Protein AF-A0A944YVW5-F1 (afdb_monomer)

Sequence (191 aa):
MTSNLPLQPSRGIALMIGAMMIVPFMDALAKLLSSRYPVLQLVWARFFFHFLLVLPIALWRHGGGVLLAPRPVLQIGRGLCLMGATLCFFAAIRTIPLADAIALIFFDAVIIVMLSGLFLRERVPLGRWIACALGLGGVVLIVQPGFGEFQWSSLLALAAAFFFALYFLSTRLLSGNTPPLVMLAWQGVGG

Nearest PDB structures (foldseek):
  6oh4-assembly2_B  TM=7.985E-01  e=1.015E-02  Mus musculus
  6oh3-assembly1_A  TM=8.027E-01  e=4.825E-02  Mus musculus
  5i20-assembly5_E  TM=6.579E-01  e=1.348E-02  Ancylobacter novellus DSM 506
  5oge-assembly2_B  TM=6.664E-01  e=2.319E+00  Saccharomyces cerevisiae S288C
  5oge-assembly3_H-2  TM=5.075E-01  e=1.919E+00  Saccharomyces cerevisiae S288C

pLDDT: mean 83.18, std 10.06, range [39.22, 94.94]

Foldseek 3Di:
DPPPDPPPVVVVVVVVVVVVVVVVVVLVVLLVVLQPDPLVVVLCVVLVVLLVVLVVVCCVVPNCVLVVQPPLVLLLLLLVLQSLLSSLLSQLSNPDPNLLLVLLLLCLLVLLLVVCCVPVVDDRDVVSVVVSVVSNVVSCVVSVDDPPPDDPSSVSSNSSSNSVSSSVNSVVVSPPRDDPSSSSNSSSVND

Radius of gyration: 18.11 Å; Cα contacts (8 Å, |Δi|>4): 173; chains: 1; bounding box: 47×35×50 Å

Mean predicted aligned error: 7.48 Å

Solvent-accessible surface area (backbone atoms only — not comparable to full-atom values): 10163 Å² total; per-residue (Å²): 138,83,81,83,66,79,84,54,64,67,60,56,50,51,52,49,53,56,54,59,59,49,51,61,56,51,51,51,50,48,48,61,44,40,77,80,41,60,54,67,59,54,52,48,49,53,30,50,53,48,27,67,58,38,39,60,55,31,40,74,75,51,40,76,59,48,82,64,50,86,59,55,68,59,42,30,52,30,10,38,24,45,41,51,15,50,53,26,34,50,56,12,37,59,77,45,58,64,56,59,35,52,49,41,28,56,51,15,57,51,52,33,53,55,49,43,31,68,73,68,71,45,86,73,56,68,69,59,57,51,50,38,52,54,52,50,50,54,39,50,65,73,53,54,78,68,94,63,82,89,52,77,44,56,56,29,13,42,50,13,10,52,24,43,18,52,23,52,50,44,48,58,77,44,62,87,83,57,60,68,58,43,57,54,30,38,32,30,71,31,64

Secondary structure (DSSP, 8-state):
--------HHHHHHHHHHHHHHHHHHHHHHHHHHTTS-HHHHHHHHHHHHHHHHHHHHHHHHGGGGGG-S-HHHHHHHHHHHHHHHHHHHHHHHHS-HHHHHHHHTTHHHHHHHHHHHHH-PPPPHHHHHHHHHHHHHHHHHH--------THHHHHHHHHHHHHHHHHHHHHHTTTS-HHHHHHHHHHH-

Structure (mmCIF, N/CA/C/O backbone):
data_AF-A0A944YVW5-F1
#
_entry.id   AF-A0A944YVW5-F1
#
loop_
_atom_site.group_PDB
_atom_site.id
_atom_site.type_symbol
_atom_site.label_atom_id
_atom_site.label_alt_id
_atom_site.label_comp_id
_atom_site.label_asym_id
_atom_site.label_entity_id
_atom_site.label_seq_id
_atom_site.pdbx_PDB_ins_code
_atom_site.Cartn_x
_atom_site.Cartn_y
_atom_site.Cartn_z
_atom_site.occupancy
_atom_site.B_iso_or_equiv
_atom_site.auth_seq_id
_atom_site.auth_comp_id
_atom_site.auth_asym_id
_atom_site.auth_atom_id
_atom_site.pdbx_PDB_model_num
ATOM 1 N N . MET A 1 1 ? 25.703 -4.769 -19.964 1.00 39.22 1 MET A N 1
ATOM 2 C CA . MET A 1 1 ? 25.950 -3.392 -19.484 1.00 39.22 1 MET A CA 1
ATOM 3 C C . MET A 1 1 ? 25.090 -3.140 -18.251 1.00 39.22 1 MET A C 1
ATOM 5 O O . MET A 1 1 ? 23.983 -2.633 -18.356 1.00 39.22 1 MET A O 1
ATOM 9 N N . THR A 1 2 ? 25.556 -3.584 -17.087 1.00 41.72 2 THR A N 1
ATOM 10 C CA . THR A 1 2 ? 24.932 -3.315 -15.786 1.00 41.72 2 THR A CA 1
ATOM 11 C C . THR A 1 2 ? 25.397 -1.939 -15.324 1.00 41.72 2 THR A C 1
ATOM 13 O O . THR A 1 2 ? 26.561 -1.761 -14.969 1.00 41.72 2 THR A O 1
ATOM 16 N N . SER A 1 3 ? 24.524 -0.937 -15.401 1.00 42.97 3 SER A N 1
ATOM 17 C CA . SER A 1 3 ? 24.813 0.404 -14.899 1.00 42.97 3 SER A CA 1
ATOM 18 C C . SER A 1 3 ? 25.009 0.351 -13.380 1.00 42.97 3 SER A C 1
ATOM 20 O O . SER A 1 3 ? 24.036 0.249 -12.633 1.00 42.97 3 SER A O 1
ATOM 22 N N . ASN A 1 4 ? 26.265 0.426 -12.934 1.00 44.00 4 ASN A N 1
ATOM 23 C CA . ASN A 1 4 ? 26.659 0.699 -11.552 1.00 44.00 4 ASN A CA 1
ATOM 24 C C . ASN A 1 4 ? 26.291 2.149 -11.201 1.00 44.00 4 ASN A C 1
ATOM 26 O O . ASN A 1 4 ? 27.151 3.026 -11.136 1.00 44.00 4 ASN A O 1
ATOM 30 N N . LEU A 1 5 ? 24.996 2.428 -11.035 1.00 58.50 5 LEU A N 1
ATOM 31 C CA . LEU A 1 5 ? 24.562 3.685 -10.438 1.00 58.50 5 LEU A CA 1
ATOM 32 C C . LEU A 1 5 ? 25.062 3.690 -8.986 1.00 58.50 5 LEU A C 1
ATOM 34 O O . LEU A 1 5 ? 24.785 2.724 -8.271 1.00 58.50 5 LEU A O 1
ATOM 38 N N . PRO A 1 6 ? 25.786 4.727 -8.527 1.00 50.88 6 PRO A N 1
ATOM 39 C CA . PRO A 1 6 ? 26.140 4.834 -7.121 1.00 50.88 6 PRO A CA 1
ATOM 40 C C . PRO A 1 6 ? 24.836 4.799 -6.325 1.00 50.88 6 PRO A C 1
ATOM 42 O O . PRO A 1 6 ? 23.961 5.644 -6.528 1.00 50.88 6 PRO A O 1
ATOM 45 N N . LEU A 1 7 ? 24.674 3.786 -5.472 1.00 61.56 7 LEU A N 1
ATOM 46 C CA . LEU A 1 7 ? 23.539 3.676 -4.565 1.00 61.56 7 LEU A CA 1
ATOM 47 C C . LEU A 1 7 ? 23.618 4.876 -3.621 1.00 61.56 7 LEU A C 1
ATOM 49 O O . LEU A 1 7 ? 24.340 4.826 -2.637 1.00 61.56 7 LEU A O 1
ATOM 53 N N . GLN A 1 8 ? 22.949 5.979 -3.965 1.00 78.19 8 GLN A N 1
ATOM 54 C CA . GLN A 1 8 ? 22.847 7.178 -3.136 1.00 78.19 8 GLN A CA 1
ATOM 55 C C . GLN A 1 8 ? 21.674 6.964 -2.176 1.00 78.19 8 GLN A C 1
ATOM 57 O O . GLN A 1 8 ? 20.528 7.243 -2.552 1.00 78.19 8 GLN A O 1
ATOM 62 N N . PRO A 1 9 ? 21.906 6.446 -0.954 1.00 80.88 9 PRO A N 1
ATOM 63 C CA . PRO A 1 9 ? 20.825 5.983 -0.089 1.00 80.88 9 PRO A CA 1
ATOM 64 C C . PRO A 1 9 ? 19.947 7.161 0.341 1.00 80.88 9 PRO A C 1
ATOM 66 O O . PRO A 1 9 ? 18.735 7.024 0.445 1.00 80.88 9 PRO A O 1
ATOM 69 N N . SER A 1 10 ? 20.543 8.350 0.476 1.00 84.56 10 SER A N 1
ATOM 70 C CA . SER A 1 10 ? 19.860 9.606 0.793 1.00 84.56 10 SER A CA 1
ATOM 71 C C . SER A 1 10 ? 18.803 9.999 -0.241 1.00 84.56 10 SER A C 1
ATOM 73 O O . SER A 1 10 ? 17.701 10.387 0.139 1.00 84.56 10 SER A O 1
ATOM 75 N N . ARG A 1 11 ? 19.088 9.851 -1.543 1.00 86.62 11 ARG A N 1
ATOM 76 C CA . ARG A 1 11 ? 18.099 10.114 -2.603 1.00 86.62 11 ARG A CA 1
ATOM 77 C C . ARG A 1 11 ? 16.955 9.107 -2.560 1.00 86.62 11 ARG A C 1
ATOM 79 O O . ARG A 1 11 ? 15.804 9.502 -2.705 1.00 86.62 11 ARG A O 1
ATOM 86 N N . GLY A 1 12 ? 17.259 7.829 -2.325 1.00 83.81 12 GLY A N 1
ATOM 87 C CA . GLY A 1 12 ? 16.239 6.791 -2.157 1.00 83.81 12 GLY A CA 1
ATOM 88 C C . GLY A 1 12 ? 15.325 7.059 -0.957 1.00 83.81 12 GLY A C 1
ATOM 89 O O . GLY A 1 12 ? 14.105 6.983 -1.092 1.00 83.81 12 GLY A O 1
ATOM 90 N N . ILE A 1 13 ? 15.904 7.446 0.184 1.00 88.62 13 ILE A N 1
ATOM 91 C CA . ILE A 1 13 ? 15.165 7.817 1.400 1.00 88.62 13 ILE A CA 1
ATOM 92 C C . ILE A 1 13 ? 14.278 9.039 1.140 1.00 88.62 13 ILE A C 1
ATOM 94 O O . ILE A 1 13 ? 13.089 8.992 1.441 1.00 88.62 13 ILE A O 1
ATOM 98 N N . ALA A 1 14 ? 14.812 10.104 0.532 1.00 89.81 14 ALA A N 1
ATOM 99 C CA . ALA A 1 14 ? 14.040 11.310 0.229 1.00 89.81 14 ALA A CA 1
ATOM 100 C C . ALA A 1 14 ? 12.855 11.024 -0.713 1.00 89.81 14 ALA A C 1
ATOM 102 O O . ALA A 1 14 ? 11.747 11.505 -0.475 1.00 89.81 14 ALA A O 1
ATOM 103 N N . LEU A 1 15 ? 13.064 10.196 -1.744 1.00 87.94 15 LEU A N 1
ATOM 104 C CA . LEU A 1 15 ? 12.000 9.766 -2.656 1.00 87.94 15 LEU A CA 1
ATOM 105 C C . LEU A 1 15 ? 10.927 8.938 -1.941 1.00 87.94 15 LEU A C 1
ATOM 107 O O . LEU A 1 15 ? 9.741 9.140 -2.193 1.00 87.94 15 LEU A O 1
ATOM 111 N N . MET A 1 16 ? 11.324 8.036 -1.039 1.00 88.81 16 MET A N 1
ATOM 112 C CA . MET A 1 16 ? 10.381 7.240 -0.251 1.00 88.81 16 MET A CA 1
ATOM 113 C C . MET A 1 16 ? 9.564 8.105 0.704 1.00 88.81 16 MET A C 1
ATOM 115 O O . MET A 1 16 ? 8.347 7.961 0.741 1.00 88.81 16 MET A O 1
ATOM 119 N N . ILE A 1 17 ? 10.196 9.039 1.420 1.00 89.88 17 ILE A N 1
ATOM 120 C CA . ILE A 1 17 ? 9.487 9.976 2.304 1.00 89.88 17 ILE A CA 1
ATOM 121 C C . ILE A 1 17 ? 8.473 10.791 1.496 1.00 89.88 17 ILE A C 1
ATOM 123 O O . ILE A 1 17 ? 7.297 10.828 1.853 1.00 89.88 17 ILE A O 1
ATOM 127 N N . GLY A 1 18 ? 8.898 11.378 0.371 1.00 91.00 18 GLY A N 1
ATOM 128 C CA . GLY A 1 18 ? 8.008 12.145 -0.501 1.00 91.00 18 GLY A CA 1
ATOM 129 C C . GLY A 1 18 ? 6.830 11.316 -1.019 1.00 91.00 18 GLY A C 1
ATOM 130 O O . GLY A 1 18 ? 5.689 11.769 -0.964 1.00 91.00 18 GLY A O 1
ATOM 131 N N . ALA A 1 19 ? 7.076 10.077 -1.453 1.00 87.69 19 ALA A N 1
ATOM 132 C CA . ALA A 1 19 ? 6.019 9.175 -1.903 1.00 87.69 19 ALA A CA 1
ATOM 133 C C . ALA A 1 19 ? 5.038 8.818 -0.774 1.00 87.69 19 ALA A C 1
ATOM 135 O O . ALA A 1 19 ? 3.826 8.848 -0.984 1.00 87.69 19 ALA A O 1
ATOM 136 N N . MET A 1 20 ? 5.541 8.522 0.427 1.00 89.12 20 MET A N 1
ATOM 137 C CA . MET A 1 20 ? 4.710 8.148 1.575 1.00 89.12 20 MET A CA 1
ATOM 138 C C . MET A 1 20 ? 3.879 9.316 2.118 1.00 89.12 20 MET A C 1
ATOM 140 O O . MET A 1 20 ? 2.822 9.072 2.687 1.00 89.12 20 MET A O 1
ATOM 144 N N . MET A 1 21 ? 4.277 10.574 1.903 1.00 89.75 21 MET A N 1
ATOM 145 C CA . MET A 1 21 ? 3.444 11.735 2.255 1.00 89.75 21 MET A CA 1
ATOM 146 C C . MET A 1 21 ? 2.227 11.909 1.335 1.00 89.75 21 MET A C 1
ATOM 148 O O . MET A 1 21 ? 1.207 12.452 1.757 1.00 89.75 21 MET A O 1
ATOM 152 N N . ILE A 1 22 ? 2.308 11.443 0.087 1.00 90.31 22 ILE A N 1
ATOM 153 C CA . ILE A 1 22 ? 1.210 11.560 -0.886 1.00 90.31 22 ILE A CA 1
ATOM 154 C C . ILE A 1 22 ? 0.070 10.588 -0.545 1.00 90.31 22 ILE A C 1
ATOM 156 O O . ILE A 1 22 ? -1.097 10.903 -0.782 1.00 90.31 22 ILE A O 1
ATOM 160 N N . VAL A 1 23 ? 0.390 9.427 0.038 1.00 86.56 23 VAL A N 1
ATOM 161 C CA . VAL A 1 23 ? -0.586 8.358 0.313 1.00 86.56 23 VAL A CA 1
ATOM 162 C C . VAL A 1 23 ? -1.700 8.812 1.277 1.00 86.56 23 VAL A C 1
ATOM 164 O O . VAL A 1 23 ? -2.862 8.745 0.877 1.00 86.56 23 VAL A O 1
ATOM 167 N N . PRO A 1 24 ? -1.416 9.385 2.466 1.00 86.69 24 PRO A N 1
ATOM 168 C CA . PRO A 1 24 ? -2.464 9.875 3.363 1.00 86.69 24 PRO A CA 1
ATOM 169 C C . PRO A 1 24 ? -3.317 10.987 2.751 1.00 86.69 24 PRO A C 1
ATOM 171 O O . PRO A 1 24 ? -4.518 11.058 3.002 1.00 86.69 24 PRO A O 1
ATOM 174 N N . PHE A 1 25 ? -2.714 11.858 1.934 1.00 89.31 25 PHE A N 1
ATOM 175 C CA . PHE A 1 25 ? -3.444 12.932 1.261 1.00 89.31 25 PHE A CA 1
ATOM 176 C C . PHE A 1 25 ? -4.452 12.367 0.253 1.00 89.31 25 PHE A C 1
ATOM 178 O O . PHE A 1 25 ? -5.604 12.801 0.195 1.00 89.31 25 PHE A O 1
ATOM 185 N N . MET A 1 26 ? -4.038 11.346 -0.498 1.00 88.06 26 MET A N 1
ATOM 186 C CA . MET A 1 26 ? -4.904 10.603 -1.407 1.00 88.06 26 MET A CA 1
ATOM 187 C C . MET A 1 26 ? -6.048 9.901 -0.660 1.00 88.06 26 MET A C 1
ATOM 189 O O . MET A 1 26 ? -7.192 9.984 -1.107 1.00 88.06 26 MET A O 1
ATOM 193 N N . ASP A 1 27 ? -5.771 9.253 0.473 1.00 85.69 27 ASP A N 1
ATOM 194 C CA . ASP A 1 27 ? -6.789 8.550 1.267 1.00 85.69 27 ASP A CA 1
ATOM 195 C C . ASP A 1 27 ? -7.792 9.518 1.911 1.00 85.69 27 ASP A C 1
ATOM 197 O O . ASP A 1 27 ? -8.999 9.261 1.915 1.00 85.69 27 ASP A O 1
ATOM 201 N N . ALA A 1 28 ? -7.324 10.677 2.384 1.00 86.88 28 ALA A N 1
ATOM 202 C CA . ALA A 1 28 ? -8.185 11.736 2.902 1.00 86.88 28 ALA A CA 1
ATOM 203 C C . ALA A 1 28 ? -9.118 12.296 1.814 1.00 86.88 28 ALA A C 1
ATOM 205 O O . ALA A 1 28 ? -10.324 12.443 2.043 1.00 86.88 28 ALA A O 1
ATOM 206 N N . LEU A 1 29 ? -8.592 12.549 0.610 1.00 88.00 29 LEU A N 1
ATOM 207 C CA . LEU A 1 29 ? -9.402 12.957 -0.542 1.00 88.00 29 LEU A CA 1
ATOM 208 C C . LEU A 1 29 ? -10.412 11.874 -0.933 1.00 88.00 29 LEU A C 1
ATOM 210 O O . LEU A 1 29 ? -11.578 12.187 -1.174 1.00 88.00 29 LEU A O 1
ATOM 214 N N . ALA A 1 30 ? -9.998 10.605 -0.956 1.00 84.31 30 ALA A N 1
ATOM 215 C CA . ALA A 1 30 ? -10.883 9.486 -1.258 1.00 84.31 30 ALA A CA 1
ATOM 216 C C . ALA A 1 30 ? -12.032 9.378 -0.245 1.00 84.31 30 ALA A C 1
ATOM 218 O O . ALA A 1 30 ? -13.190 9.258 -0.648 1.00 84.31 30 ALA A O 1
ATOM 219 N N . LYS A 1 31 ? -11.744 9.505 1.056 1.00 84.88 31 LYS A N 1
ATOM 220 C CA . LYS A 1 31 ? -12.759 9.549 2.120 1.00 84.88 31 LYS A CA 1
ATOM 221 C C . LYS A 1 31 ? -13.736 10.703 1.900 1.00 84.88 31 LYS A C 1
ATOM 223 O O . L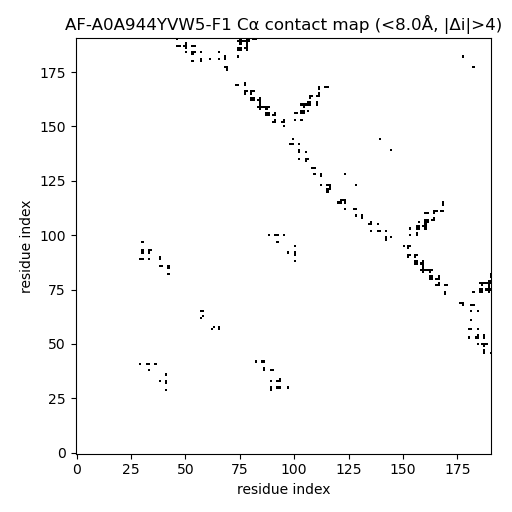YS A 1 31 ? -14.946 10.477 1.933 1.00 84.88 31 LYS A O 1
ATOM 228 N N . LEU A 1 32 ? -13.237 11.906 1.609 1.00 87.50 32 LEU A N 1
ATOM 229 C CA . LEU A 1 32 ? -14.080 13.075 1.351 1.00 87.50 32 LEU A CA 1
ATOM 230 C C . LEU A 1 32 ? -15.003 12.854 0.143 1.00 87.50 32 LEU A C 1
ATOM 232 O O . LEU A 1 32 ? -16.208 13.094 0.230 1.00 87.50 32 LEU A O 1
ATOM 236 N N . LEU A 1 33 ? -14.462 12.346 -0.965 1.00 85.81 33 LEU A N 1
ATOM 237 C CA . LEU A 1 33 ? -15.223 12.085 -2.187 1.00 85.81 33 LEU A CA 1
ATOM 238 C C . LEU A 1 33 ? -16.209 10.919 -2.027 1.00 85.81 33 LEU A C 1
ATOM 240 O O . LEU A 1 33 ? -17.304 10.987 -2.584 1.00 85.81 33 LEU A O 1
ATOM 244 N N . SER A 1 34 ? -15.875 9.895 -1.235 1.00 82.50 34 SER A N 1
ATOM 245 C CA . SER A 1 34 ? -16.737 8.721 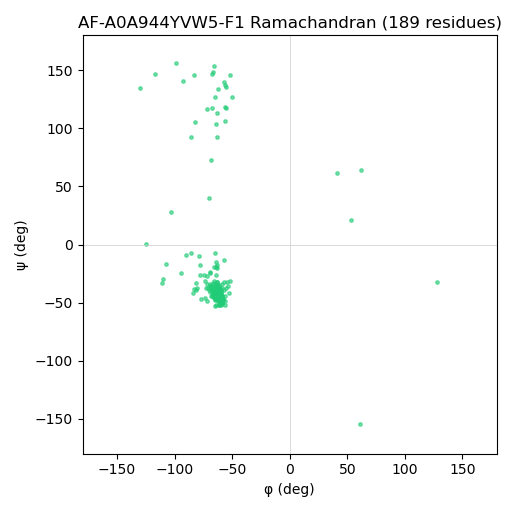-0.990 1.00 82.50 34 SER A CA 1
ATOM 246 C C . SER A 1 34 ? -18.056 9.059 -0.288 1.00 82.50 34 SER A C 1
ATOM 248 O O . SER A 1 34 ? -19.021 8.299 -0.369 1.00 82.50 34 SER A O 1
ATOM 250 N N . SER A 1 35 ? -18.118 10.220 0.373 1.00 79.94 35 SER A N 1
ATOM 251 C CA . SER A 1 35 ? -19.354 10.733 0.971 1.00 79.94 35 SER A CA 1
ATOM 252 C C . SER A 1 35 ? -20.341 11.282 -0.067 1.00 79.94 35 SER A C 1
ATOM 254 O O . SER A 1 35 ? -21.545 11.278 0.178 1.00 79.94 35 SER A O 1
ATOM 256 N N . ARG A 1 36 ? -19.845 11.732 -1.230 1.00 83.94 36 ARG A N 1
ATOM 257 C CA . ARG A 1 36 ? -20.634 12.407 -2.277 1.00 83.94 36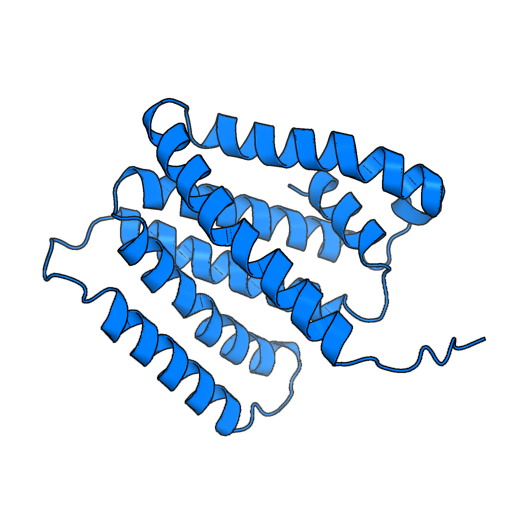 ARG A CA 1
ATOM 258 C C . ARG A 1 36 ? -20.822 11.571 -3.538 1.00 83.94 36 ARG A C 1
ATOM 260 O O . ARG A 1 36 ? -21.838 11.726 -4.206 1.00 83.94 36 ARG A O 1
ATOM 267 N N . TYR A 1 37 ? -19.868 10.703 -3.861 1.00 86.44 37 TYR A N 1
ATOM 268 C CA . TYR A 1 37 ? -19.880 9.892 -5.075 1.00 86.44 37 TYR A CA 1
ATOM 269 C C . TYR A 1 37 ? -19.936 8.396 -4.752 1.00 86.44 37 TYR A C 1
ATOM 271 O O . TYR A 1 37 ? -19.335 7.957 -3.766 1.00 86.44 37 TYR A O 1
ATOM 279 N N . PRO A 1 38 ? -20.605 7.583 -5.590 1.00 87.94 38 PRO A N 1
ATOM 280 C CA . PRO A 1 38 ? -20.549 6.132 -5.478 1.00 87.94 38 PRO A CA 1
ATOM 281 C C . PRO A 1 38 ? -19.105 5.622 -5.537 1.00 87.94 38 PRO A C 1
ATOM 283 O O . PRO A 1 38 ? -18.323 6.031 -6.396 1.00 87.94 38 PRO A O 1
ATOM 286 N N . VAL A 1 39 ? -18.771 4.666 -4.666 1.00 84.31 39 VAL A N 1
ATOM 28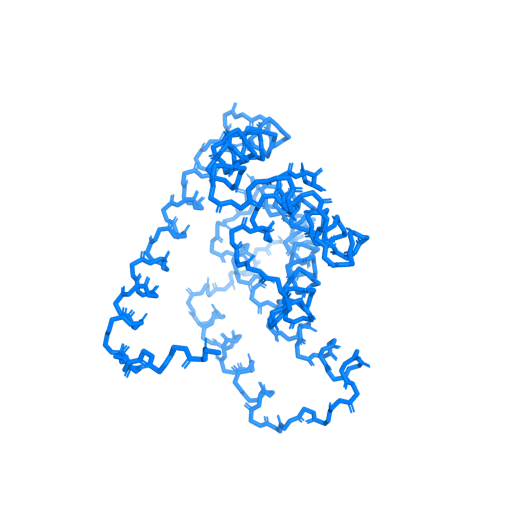7 C CA . VAL A 1 39 ? -17.431 4.056 -4.590 1.00 84.31 39 VAL A CA 1
ATOM 288 C C . VAL A 1 39 ? -16.973 3.526 -5.950 1.00 84.31 39 VAL A C 1
ATOM 290 O O . VAL A 1 39 ? -15.833 3.752 -6.345 1.00 84.31 39 VAL A O 1
ATOM 293 N N . LEU A 1 40 ? -17.877 2.891 -6.702 1.00 86.44 40 LEU A N 1
ATOM 294 C CA . LEU A 1 40 ? -17.576 2.355 -8.027 1.00 86.44 40 LEU A CA 1
ATOM 295 C C . LEU A 1 40 ? -17.116 3.442 -9.009 1.00 86.44 40 LEU A C 1
ATOM 297 O O . LEU A 1 40 ? -16.178 3.217 -9.763 1.00 86.44 40 LEU A O 1
ATOM 301 N N . GLN A 1 41 ? -17.721 4.633 -8.965 1.00 86.62 41 GLN A N 1
ATOM 302 C CA . GLN A 1 41 ? -17.341 5.752 -9.830 1.00 86.62 41 GLN A CA 1
ATOM 303 C C . GLN A 1 41 ? -15.949 6.288 -9.474 1.00 86.62 41 GLN A C 1
ATOM 305 O O . GLN A 1 41 ? -15.173 6.627 -10.365 1.00 86.62 41 GLN A O 1
ATOM 310 N N . LEU A 1 42 ? -15.609 6.332 -8.182 1.00 86.12 42 LEU A N 1
ATOM 311 C CA . LEU A 1 42 ? -14.287 6.763 -7.719 1.00 86.12 42 LEU A CA 1
ATOM 312 C C . LEU A 1 42 ? -13.194 5.779 -8.122 1.00 86.12 42 LEU A C 1
ATOM 314 O O . LEU A 1 42 ? -12.139 6.195 -8.599 1.00 86.12 42 LEU A O 1
ATOM 318 N N . VAL A 1 43 ? -13.453 4.482 -7.950 1.00 86.94 43 VAL A N 1
ATOM 319 C CA . VAL A 1 43 ? -12.522 3.431 -8.368 1.00 86.94 43 VAL A CA 1
ATOM 320 C C . VAL A 1 43 ? -12.361 3.440 -9.883 1.00 86.94 43 VAL A C 1
ATOM 322 O O . VAL A 1 43 ? -11.232 3.477 -10.364 1.00 86.94 43 VAL A O 1
ATOM 325 N N . TRP A 1 44 ? -13.462 3.515 -10.631 1.00 89.19 44 TRP A N 1
ATOM 326 C CA . TRP A 1 44 ? -13.415 3.618 -12.086 1.00 89.19 44 TRP A CA 1
ATOM 327 C C . TRP A 1 44 ? -12.590 4.825 -12.540 1.00 89.19 44 TRP A C 1
ATOM 329 O O . TRP A 1 44 ? -11.673 4.666 -13.339 1.00 89.19 44 TRP A O 1
ATOM 339 N N . ALA A 1 45 ? -12.834 6.014 -11.979 1.00 86.94 45 ALA A N 1
ATOM 340 C CA . ALA A 1 45 ? -12.068 7.211 -12.316 1.00 86.94 45 ALA A CA 1
ATOM 341 C C . ALA A 1 45 ? -10.575 7.034 -11.992 1.00 86.94 45 ALA A C 1
ATOM 343 O O . ALA A 1 45 ? -9.723 7.381 -12.809 1.00 86.94 45 ALA A O 1
ATOM 344 N N . ARG A 1 46 ? -10.247 6.448 -10.834 1.00 85.12 46 ARG A N 1
ATOM 345 C CA . ARG A 1 46 ? -8.864 6.167 -10.427 1.00 85.12 46 ARG A CA 1
ATOM 346 C C . ARG A 1 46 ? -8.136 5.306 -11.459 1.00 85.12 46 ARG A C 1
ATOM 348 O O . ARG A 1 46 ? -7.045 5.684 -11.879 1.00 85.12 46 ARG A O 1
ATOM 355 N N . PHE A 1 47 ? -8.718 4.177 -11.859 1.00 86.88 47 PHE A N 1
ATOM 356 C CA . PHE A 1 47 ? -8.094 3.268 -12.825 1.00 86.88 47 PHE A CA 1
ATOM 357 C C . PHE A 1 47 ? -8.108 3.838 -14.245 1.00 86.88 47 PHE A C 1
ATOM 359 O O . PHE A 1 47 ? -7.098 3.743 -14.939 1.00 86.88 47 PHE A O 1
ATOM 366 N N . PHE A 1 48 ? -9.176 4.533 -14.640 1.00 87.81 48 PHE A N 1
ATOM 367 C CA . PHE A 1 48 ? -9.286 5.186 -15.943 1.00 87.81 48 PHE A CA 1
ATOM 368 C C . PHE A 1 48 ? -8.216 6.265 -16.145 1.00 87.81 48 PHE A C 1
ATOM 370 O O . PHE A 1 48 ? -7.479 6.223 -17.129 1.00 87.81 48 PHE A O 1
ATOM 377 N N . PHE A 1 49 ? -8.072 7.207 -15.205 1.00 88.62 49 PHE A N 1
ATOM 378 C CA . PHE A 1 49 ? -7.042 8.247 -15.300 1.00 88.62 49 PHE A CA 1
ATOM 379 C C . PHE A 1 49 ? -5.632 7.674 -15.146 1.00 88.62 49 PHE A C 1
ATOM 381 O O . PHE A 1 49 ? -4.720 8.114 -15.846 1.00 88.62 49 PHE A O 1
ATOM 388 N N . HIS A 1 50 ? -5.444 6.668 -14.285 1.00 87.00 50 HIS A N 1
ATOM 389 C CA . HIS A 1 50 ? -4.169 5.955 -14.180 1.00 87.00 50 HIS A CA 1
ATOM 390 C C . HIS A 1 50 ? -3.780 5.326 -15.519 1.00 87.00 50 HIS A C 1
ATOM 392 O O . HIS A 1 50 ? -2.675 5.551 -16.007 1.00 87.00 50 HIS A O 1
ATOM 398 N N . PHE A 1 51 ? -4.694 4.591 -16.149 1.00 87.06 51 PHE A N 1
ATOM 399 C CA . PHE A 1 51 ? -4.471 3.973 -17.451 1.00 87.06 51 PHE A CA 1
ATOM 400 C C . PHE A 1 51 ? -4.198 5.021 -18.536 1.00 87.06 51 PHE A C 1
ATOM 402 O O . PHE A 1 51 ? -3.201 4.913 -19.252 1.00 87.06 51 PHE A O 1
ATOM 409 N N . LEU A 1 52 ? -5.021 6.071 -18.606 1.00 88.62 52 LEU A N 1
ATOM 410 C CA . LEU A 1 52 ? -4.906 7.136 -19.602 1.00 88.62 52 LEU A CA 1
ATOM 411 C C . LEU A 1 52 ? -3.578 7.899 -19.509 1.00 88.62 52 LEU A C 1
ATOM 413 O O . LEU A 1 52 ? -3.030 8.285 -20.536 1.00 88.62 52 LEU A O 1
ATOM 417 N N . LEU A 1 53 ? -3.051 8.116 -18.302 1.00 88.69 53 LEU A N 1
ATOM 418 C CA . LEU A 1 53 ? -1.789 8.833 -18.105 1.00 88.69 53 LEU A CA 1
ATOM 419 C C . LEU A 1 53 ? -0.572 7.918 -18.252 1.00 88.69 53 LEU A C 1
ATOM 421 O O . LEU A 1 53 ? 0.430 8.308 -18.851 1.00 88.69 53 LEU A O 1
ATOM 425 N N . VAL A 1 54 ? -0.634 6.701 -17.712 1.00 86.94 54 VAL A N 1
ATOM 426 C CA . VAL A 1 54 ? 0.529 5.807 -17.659 1.00 86.94 54 VAL A CA 1
ATOM 427 C C . VAL A 1 54 ? 0.757 5.097 -18.990 1.00 86.94 54 VAL A C 1
ATOM 429 O O . VAL A 1 54 ? 1.913 4.930 -19.384 1.00 86.94 54 VAL A O 1
ATOM 432 N N . LEU A 1 55 ? -0.300 4.703 -19.710 1.00 85.94 55 LEU A N 1
ATOM 433 C CA . LEU A 1 55 ? -0.159 3.945 -20.954 1.00 85.94 55 LEU A CA 1
ATOM 434 C C . LEU A 1 55 ? 0.607 4.722 -22.044 1.00 85.94 55 LEU A C 1
ATOM 436 O O . LEU A 1 55 ? 1.564 4.156 -22.574 1.00 85.94 55 LEU A O 1
ATOM 440 N N . PRO A 1 56 ? 0.293 5.996 -22.364 1.00 85.88 56 PRO A N 1
ATOM 441 C CA . PRO A 1 56 ? 1.023 6.737 -23.395 1.00 85.88 56 PRO A CA 1
ATOM 442 C C . PRO A 1 56 ? 2.495 6.937 -23.032 1.00 85.88 56 PRO A C 1
ATOM 444 O O . PRO A 1 56 ? 3.371 6.785 -23.880 1.00 85.88 56 PRO A O 1
ATOM 447 N N . ILE A 1 57 ? 2.784 7.212 -21.756 1.00 86.88 57 ILE A N 1
ATOM 448 C CA . ILE A 1 57 ? 4.155 7.381 -21.256 1.00 86.88 57 ILE A CA 1
ATOM 449 C C . ILE A 1 57 ? 4.927 6.060 -21.361 1.00 86.88 57 ILE A C 1
ATOM 451 O O . ILE A 1 57 ? 6.091 6.048 -21.771 1.00 86.88 57 ILE A O 1
ATOM 455 N N . ALA A 1 58 ? 4.288 4.941 -21.013 1.00 84.38 58 ALA A N 1
ATOM 456 C CA . ALA A 1 58 ? 4.881 3.616 -21.128 1.00 84.38 58 ALA A CA 1
ATOM 457 C C . ALA A 1 58 ? 5.160 3.249 -22.592 1.00 84.38 58 ALA A C 1
ATOM 459 O O . ALA A 1 58 ? 6.271 2.814 -22.898 1.00 84.38 58 ALA A O 1
ATOM 460 N N . LEU A 1 59 ? 4.197 3.472 -23.492 1.00 84.06 59 LEU A N 1
ATOM 461 C CA . LEU A 1 59 ? 4.349 3.225 -24.929 1.00 84.06 59 LEU A CA 1
ATOM 462 C C . LEU A 1 59 ? 5.436 4.110 -25.547 1.00 84.06 59 LEU A C 1
ATOM 464 O O . LEU A 1 59 ? 6.223 3.625 -26.354 1.00 84.06 59 LEU A O 1
ATOM 468 N N . TRP A 1 60 ? 5.542 5.373 -25.131 1.00 85.81 60 TRP A N 1
ATOM 469 C CA . TRP A 1 60 ? 6.591 6.271 -25.613 1.00 85.81 60 TRP A CA 1
ATOM 470 C C . TRP A 1 60 ? 7.995 5.831 -25.170 1.00 85.81 60 TRP A C 1
ATOM 472 O O . TRP A 1 60 ? 8.932 5.880 -25.963 1.00 85.81 60 TRP A O 1
ATOM 482 N N . ARG 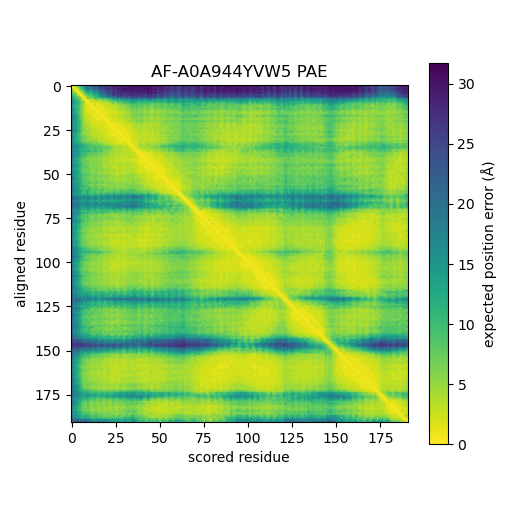A 1 61 ? 8.155 5.355 -23.926 1.00 82.44 61 ARG A N 1
ATOM 483 C CA . ARG A 1 61 ? 9.464 4.924 -23.392 1.00 82.44 61 ARG A CA 1
ATOM 484 C C . ARG A 1 61 ? 9.894 3.512 -23.785 1.00 82.44 61 ARG A C 1
ATOM 486 O O . ARG A 1 61 ? 11.093 3.262 -23.872 1.00 82.44 61 ARG A O 1
ATOM 493 N N . HIS A 1 62 ? 8.957 2.581 -23.936 1.00 78.75 62 HIS A N 1
ATOM 494 C CA . HIS A 1 62 ? 9.253 1.151 -24.103 1.00 78.75 62 HIS A CA 1
ATOM 495 C C . HIS A 1 62 ? 8.632 0.535 -25.371 1.00 78.75 62 HIS A C 1
ATOM 497 O O . HIS A 1 62 ? 8.816 -0.659 -25.621 1.00 78.75 62 HIS A O 1
ATOM 503 N N . GLY A 1 63 ? 7.921 1.322 -26.185 1.00 79.00 63 GLY A N 1
ATOM 504 C CA . GLY A 1 63 ? 7.303 0.872 -27.432 1.00 79.00 63 GLY A CA 1
ATOM 505 C C . GLY A 1 63 ? 6.262 -0.235 -27.233 1.00 79.00 63 GLY A C 1
ATOM 506 O O . GLY A 1 63 ? 5.688 -0.405 -26.157 1.00 79.00 63 GLY A O 1
ATOM 507 N N . GLY A 1 64 ? 6.050 -1.049 -28.273 1.00 72.12 64 GLY A N 1
ATOM 508 C CA . GLY A 1 64 ? 5.149 -2.211 -28.220 1.00 72.12 64 GLY A CA 1
ATOM 509 C C . GLY A 1 64 ? 5.583 -3.307 -27.234 1.00 72.12 64 GLY A C 1
ATOM 510 O O . GLY A 1 64 ? 4.765 -4.138 -26.850 1.00 72.12 64 GLY A O 1
ATOM 511 N N . GLY A 1 65 ? 6.834 -3.277 -26.753 1.00 68.62 65 GLY A N 1
ATOM 512 C CA . GLY A 1 65 ? 7.347 -4.205 -25.738 1.00 68.62 65 GLY A CA 1
ATOM 513 C C . GLY A 1 65 ? 6.634 -4.098 -24.386 1.00 68.62 65 GLY A C 1
ATOM 514 O O . GLY A 1 65 ? 6.667 -5.044 -23.603 1.00 68.62 65 GLY A O 1
ATOM 515 N N . VAL A 1 66 ? 5.917 -2.994 -24.134 1.00 70.94 66 VAL A N 1
ATOM 516 C CA . VAL A 1 66 ? 5.012 -2.861 -22.981 1.00 70.94 66 VAL A CA 1
ATOM 517 C C . VAL A 1 66 ? 3.928 -3.935 -23.013 1.00 70.94 66 VAL A C 1
ATOM 519 O O . VAL A 1 66 ? 3.595 -4.468 -21.963 1.00 70.94 66 VAL A O 1
ATOM 522 N N . LEU A 1 67 ? 3.410 -4.296 -24.191 1.00 67.88 67 LEU A N 1
ATOM 523 C CA . LEU A 1 67 ? 2.332 -5.280 -24.359 1.00 67.88 67 LEU A CA 1
ATOM 524 C C . LEU A 1 67 ? 2.820 -6.736 -24.270 1.00 67.88 67 LEU A C 1
ATOM 526 O O . LEU A 1 67 ? 2.003 -7.647 -24.182 1.00 67.88 67 LEU A O 1
ATOM 530 N N . LEU A 1 68 ? 4.136 -6.970 -24.257 1.00 68.44 68 LEU A N 1
ATOM 531 C CA . LEU A 1 68 ? 4.749 -8.300 -24.149 1.00 68.44 68 LEU A CA 1
ATOM 532 C C . LEU A 1 68 ? 5.302 -8.578 -22.739 1.00 68.44 68 LEU A C 1
ATOM 534 O O . LEU A 1 68 ? 6.263 -9.332 -22.581 1.00 68.44 68 LEU A O 1
ATOM 538 N N . ALA A 1 69 ? 4.730 -7.964 -21.697 1.00 69.44 69 ALA A N 1
ATOM 539 C CA . ALA A 1 69 ? 5.236 -8.145 -20.341 1.00 69.44 69 ALA A CA 1
ATOM 540 C C . ALA A 1 69 ? 5.285 -9.639 -19.947 1.00 69.44 69 ALA A C 1
ATOM 542 O O . ALA A 1 69 ? 4.320 -10.377 -20.178 1.00 69.44 69 ALA A O 1
ATOM 543 N N . PRO A 1 70 ? 6.383 -10.100 -19.321 1.00 66.62 70 PRO A N 1
ATOM 544 C CA . PRO A 1 70 ? 6.486 -11.483 -18.891 1.00 66.62 70 PRO A CA 1
ATOM 545 C C . PRO A 1 70 ? 5.397 -11.803 -17.859 1.00 66.62 70 PRO A C 1
ATOM 547 O O . PRO A 1 70 ? 5.203 -11.064 -16.894 1.00 66.62 70 PRO A O 1
ATOM 550 N N . ARG A 1 71 ? 4.718 -12.945 -18.045 1.00 78.31 71 ARG A N 1
ATOM 551 C CA . ARG A 1 71 ? 3.622 -13.451 -17.191 1.00 78.31 71 ARG A CA 1
ATOM 552 C C . ARG A 1 71 ? 2.387 -12.522 -17.154 1.00 78.31 71 ARG A C 1
ATOM 554 O O . ARG A 1 71 ? 2.011 -12.055 -16.076 1.00 78.31 71 ARG A O 1
ATOM 561 N N . PRO A 1 72 ? 1.696 -12.313 -18.291 1.00 80.00 72 PRO A N 1
ATOM 562 C CA . PRO A 1 72 ? 0.544 -11.406 -18.383 1.00 80.00 72 PRO A CA 1
ATOM 563 C C . PRO A 1 72 ? -0.599 -11.783 -17.429 1.00 80.00 72 PRO A C 1
ATOM 565 O O . PRO A 1 72 ? -1.223 -10.908 -16.840 1.00 80.00 72 PRO A O 1
ATOM 568 N N . VAL A 1 73 ? -0.819 -13.080 -17.179 1.00 83.44 73 VAL A N 1
ATOM 569 C CA . VAL A 1 73 ? -1.835 -13.558 -16.222 1.00 83.44 73 VAL A CA 1
ATOM 570 C C . VAL A 1 73 ? -1.562 -13.050 -14.802 1.00 83.44 73 VAL A C 1
ATOM 572 O O . VAL A 1 73 ? -2.480 -12.609 -14.117 1.00 83.44 73 VAL A O 1
ATOM 575 N N . LEU A 1 74 ? -0.297 -13.052 -14.365 1.00 83.38 74 LEU A N 1
ATOM 576 C CA . LEU A 1 74 ? 0.079 -12.566 -13.034 1.00 83.38 74 LEU A CA 1
ATOM 577 C C . LEU A 1 74 ? -0.032 -11.036 -12.945 1.00 83.38 74 LEU A C 1
ATOM 579 O O . LEU A 1 74 ? -0.403 -10.511 -11.900 1.00 83.38 74 LEU A O 1
ATOM 583 N N . GLN A 1 75 ? 0.244 -10.324 -14.041 1.00 84.88 75 GLN A N 1
ATOM 584 C CA . GLN A 1 75 ? 0.066 -8.871 -14.126 1.00 84.88 75 GLN A CA 1
ATOM 585 C C . GLN A 1 75 ? -1.413 -8.467 -14.054 1.00 84.88 75 GLN A C 1
ATOM 587 O O . GLN A 1 75 ? -1.759 -7.559 -13.299 1.00 84.88 75 GLN A O 1
ATOM 592 N N . ILE A 1 76 ? -2.288 -9.168 -14.783 1.00 85.69 76 ILE A N 1
ATOM 593 C CA . ILE A 1 76 ? -3.739 -8.941 -14.737 1.00 85.69 76 ILE A CA 1
ATOM 594 C C . ILE A 1 76 ? -4.280 -9.292 -13.350 1.00 85.69 76 ILE A C 1
ATOM 596 O O . ILE A 1 76 ? -4.965 -8.476 -12.742 1.00 85.69 76 ILE A O 1
ATOM 600 N N . GLY A 1 77 ? -3.911 -10.455 -12.800 1.00 87.19 77 GLY A N 1
ATOM 601 C CA . GLY A 1 77 ? -4.310 -10.858 -11.449 1.00 87.19 77 GLY A CA 1
ATOM 602 C C . GLY A 1 77 ? -3.880 -9.847 -10.381 1.00 87.19 77 GLY A C 1
ATOM 603 O O . GLY A 1 77 ? -4.653 -9.531 -9.480 1.00 87.19 77 GLY A O 1
ATOM 604 N N . ARG A 1 78 ? -2.682 -9.267 -10.519 1.00 89.06 78 ARG A N 1
ATOM 605 C CA . ARG A 1 78 ? -2.185 -8.177 -9.666 1.00 89.06 78 ARG A CA 1
ATOM 606 C C . ARG A 1 78 ? -3.038 -6.907 -9.799 1.00 89.06 78 ARG A C 1
ATOM 608 O O . ARG A 1 78 ? -3.335 -6.286 -8.779 1.00 89.06 78 ARG A O 1
ATOM 615 N N . GLY A 1 79 ? -3.431 -6.529 -11.017 1.00 87.81 79 GLY A N 1
ATOM 616 C CA . GLY A 1 79 ? -4.365 -5.424 -11.274 1.00 87.81 79 GLY A CA 1
ATOM 617 C C . GLY A 1 79 ? -5.717 -5.643 -10.593 1.00 87.81 79 GLY A C 1
ATOM 618 O O . GLY A 1 79 ? -6.132 -4.810 -9.788 1.00 87.81 79 GLY A O 1
ATOM 619 N N . LEU A 1 80 ? -6.318 -6.817 -10.800 1.00 89.56 80 LEU A N 1
ATOM 620 C CA . LEU A 1 80 ? -7.593 -7.216 -10.197 1.00 89.56 80 LEU A CA 1
ATOM 621 C C . LEU A 1 80 ? -7.539 -7.243 -8.666 1.00 89.56 80 LEU A C 1
ATOM 623 O O . LEU A 1 80 ? -8.473 -6.782 -8.014 1.00 89.56 80 LEU A O 1
ATOM 627 N N . CYS A 1 81 ? -6.442 -7.733 -8.077 1.00 91.75 81 CYS A N 1
ATOM 628 C CA . CYS A 1 81 ? -6.249 -7.685 -6.627 1.00 91.75 81 CYS A CA 1
ATOM 629 C C . CYS A 1 81 ? -6.227 -6.239 -6.125 1.00 91.75 81 CYS A C 1
ATOM 631 O O . CYS A 1 81 ? -6.887 -5.934 -5.139 1.00 91.75 81 CYS A O 1
ATOM 633 N N . LEU A 1 82 ? -5.522 -5.328 -6.807 1.00 91.00 82 LEU A N 1
ATOM 634 C CA . LEU A 1 82 ? -5.523 -3.922 -6.399 1.00 91.00 82 LEU A CA 1
ATOM 635 C C . LEU A 1 82 ? -6.909 -3.278 -6.571 1.00 91.00 82 LEU A C 1
ATOM 637 O O . LEU A 1 82 ? -7.326 -2.499 -5.712 1.00 91.00 82 LEU A O 1
ATOM 641 N N . MET A 1 83 ? -7.631 -3.602 -7.648 1.00 90.38 83 MET A N 1
ATOM 642 C CA . MET A 1 83 ? -9.001 -3.130 -7.868 1.00 90.38 83 MET A CA 1
ATOM 643 C C . MET A 1 83 ? -9.927 -3.601 -6.740 1.00 90.38 83 MET A C 1
ATOM 645 O O . MET A 1 83 ? -10.599 -2.777 -6.119 1.00 90.38 83 MET A O 1
ATOM 649 N N . GLY A 1 84 ? -9.897 -4.897 -6.413 1.00 91.94 84 GLY A N 1
ATOM 650 C CA . GLY A 1 84 ? -10.645 -5.479 -5.298 1.00 91.94 84 GLY A CA 1
ATOM 651 C C . GLY A 1 84 ? -10.282 -4.842 -3.957 1.00 91.94 84 GLY A C 1
ATOM 652 O O . GLY A 1 84 ? -11.172 -4.425 -3.218 1.00 91.94 84 GLY A O 1
ATOM 653 N N . ALA A 1 85 ? -8.986 -4.661 -3.683 1.00 92.50 85 ALA A N 1
ATOM 654 C CA . ALA A 1 85 ? -8.512 -3.981 -2.480 1.00 92.50 85 ALA A CA 1
ATOM 655 C C . ALA A 1 85 ? -9.065 -2.554 -2.372 1.00 92.50 85 ALA A C 1
ATOM 657 O O . ALA A 1 85 ? -9.582 -2.165 -1.327 1.00 92.50 85 ALA A O 1
ATOM 658 N N . THR A 1 86 ? -9.010 -1.790 -3.466 1.00 90.25 86 THR A N 1
ATOM 659 C CA . THR A 1 86 ? -9.480 -0.397 -3.505 1.00 90.25 86 THR A CA 1
ATOM 660 C C . THR A 1 86 ? -10.996 -0.317 -3.324 1.00 90.25 86 THR A C 1
ATOM 662 O O . THR A 1 86 ? -11.467 0.519 -2.556 1.00 90.25 86 THR A O 1
ATOM 665 N N . LEU A 1 87 ? -11.764 -1.196 -3.978 1.00 91.12 87 LEU A N 1
ATOM 666 C CA . LEU A 1 87 ? -13.221 -1.272 -3.820 1.00 91.12 87 LEU A CA 1
ATOM 667 C C . 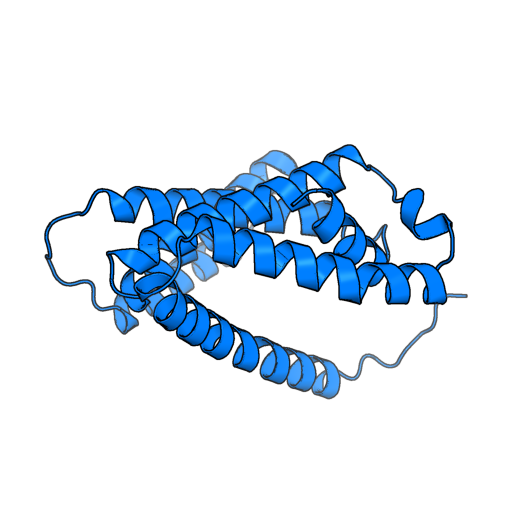LEU A 1 87 ? -13.606 -1.580 -2.372 1.00 91.12 87 LEU A C 1
ATOM 669 O O . LEU A 1 87 ? -14.407 -0.855 -1.783 1.00 91.12 87 LEU A O 1
ATOM 673 N N . CYS A 1 88 ? -13.013 -2.626 -1.795 1.00 91.75 88 CYS A N 1
ATOM 674 C CA . CYS A 1 88 ? -13.266 -3.032 -0.418 1.00 91.75 88 CYS A CA 1
ATOM 675 C C . CYS A 1 88 ? -12.862 -1.936 0.577 1.00 91.75 88 CYS A C 1
ATOM 677 O O . CYS A 1 88 ? -13.634 -1.624 1.484 1.00 91.75 88 CYS A O 1
ATOM 679 N N . PHE A 1 89 ? -11.705 -1.300 0.375 1.00 90.50 89 PHE A N 1
ATOM 680 C CA . PHE A 1 89 ? -11.240 -0.217 1.237 1.00 90.50 89 PHE A CA 1
ATOM 681 C C . PHE A 1 89 ? -12.165 0.994 1.166 1.00 90.50 89 PHE A C 1
ATOM 683 O O . PHE A 1 89 ? -12.640 1.441 2.204 1.00 90.50 89 PHE A O 1
ATOM 690 N N . PHE A 1 90 ? -12.478 1.487 -0.037 1.00 89.50 90 PHE A N 1
ATOM 691 C CA . PHE A 1 90 ? -13.349 2.654 -0.227 1.00 89.50 90 PHE A CA 1
ATOM 692 C C . PHE A 1 90 ? -14.768 2.400 0.287 1.00 89.50 90 PHE A C 1
ATOM 694 O O . PHE A 1 90 ? -15.398 3.304 0.836 1.00 89.50 90 PHE A O 1
ATOM 701 N N . ALA A 1 91 ? -15.262 1.167 0.163 1.00 88.94 91 ALA A N 1
ATOM 702 C CA . ALA A 1 91 ? -16.524 0.762 0.765 1.00 88.94 91 ALA A CA 1
ATOM 703 C C . ALA A 1 91 ? -16.456 0.758 2.302 1.00 88.94 91 ALA A C 1
ATOM 705 O O . ALA A 1 91 ? -17.383 1.255 2.942 1.00 88.94 91 ALA A O 1
ATOM 706 N N . ALA A 1 92 ? -15.359 0.278 2.897 1.00 88.88 92 ALA A N 1
ATOM 707 C CA . ALA A 1 92 ? -15.168 0.285 4.346 1.00 88.88 92 ALA A CA 1
ATOM 708 C C . ALA A 1 92 ? -15.081 1.716 4.892 1.00 88.88 92 ALA A C 1
ATOM 710 O O . ALA A 1 92 ? -15.879 2.111 5.745 1.00 88.88 92 ALA A O 1
ATOM 711 N N . ILE A 1 93 ? -14.194 2.544 4.330 1.00 88.06 93 ILE A N 1
ATOM 712 C CA . ILE A 1 93 ? -14.046 3.942 4.748 1.00 88.06 93 ILE A CA 1
ATOM 713 C C . ILE A 1 93 ? -15.290 4.774 4.453 1.00 88.06 93 ILE A C 1
ATOM 715 O O . ILE A 1 93 ? -15.348 5.912 4.886 1.00 88.06 93 ILE A O 1
ATOM 719 N N . ARG A 1 94 ? -16.315 4.283 3.759 1.00 85.00 94 ARG A N 1
ATOM 720 C CA . ARG A 1 94 ? -17.579 5.019 3.671 1.00 85.00 94 ARG A CA 1
ATOM 721 C C . ARG A 1 94 ? -18.319 5.039 5.011 1.00 85.00 94 ARG A C 1
ATOM 723 O O . ARG A 1 94 ? -18.938 6.048 5.333 1.00 85.00 94 ARG A O 1
ATOM 730 N N . THR A 1 95 ? -18.245 3.957 5.787 1.00 83.81 95 THR A N 1
ATOM 731 C CA . THR A 1 95 ? -19.044 3.788 7.014 1.00 83.81 95 THR A CA 1
ATOM 732 C C . THR A 1 95 ? -18.212 3.831 8.289 1.00 83.81 95 THR A C 1
ATOM 734 O O . THR A 1 95 ? -18.700 4.343 9.290 1.00 83.81 95 THR A O 1
ATOM 737 N N . ILE A 1 96 ? -16.966 3.343 8.261 1.00 86.69 96 ILE A N 1
ATOM 738 C CA . ILE A 1 96 ? -16.073 3.372 9.428 1.00 86.69 96 ILE A CA 1
ATOM 739 C C . ILE A 1 96 ? -15.088 4.553 9.363 1.00 86.69 96 ILE A C 1
ATOM 741 O O . ILE A 1 96 ? -14.811 5.088 8.274 1.00 86.69 96 ILE A O 1
ATOM 745 N N . PRO A 1 97 ? -14.563 5.011 10.514 1.00 87.38 97 PRO A N 1
ATOM 746 C CA . PRO A 1 97 ? -13.466 5.971 10.562 1.00 87.38 97 PRO A CA 1
ATOM 747 C C . PRO A 1 97 ? -12.269 5.524 9.711 1.00 87.38 97 PRO A C 1
ATOM 749 O O . PRO A 1 97 ? -11.968 4.338 9.599 1.00 87.38 97 PRO A O 1
ATOM 752 N N . LEU A 1 98 ? -11.572 6.493 9.103 1.00 85.06 98 LEU A N 1
ATOM 753 C CA . LEU A 1 98 ? -10.391 6.214 8.276 1.00 85.06 98 LEU A CA 1
ATOM 754 C C . LEU A 1 98 ? -9.303 5.500 9.097 1.00 85.06 98 LEU A C 1
ATOM 756 O O . LEU A 1 98 ? -8.694 4.556 8.609 1.00 85.06 98 LEU A O 1
ATOM 760 N N . ALA A 1 99 ? -9.104 5.929 10.348 1.00 86.19 99 ALA A N 1
ATOM 761 C CA . ALA A 1 99 ? -8.128 5.340 11.259 1.00 86.19 99 ALA A CA 1
ATOM 762 C C . ALA A 1 99 ? -8.394 3.843 11.488 1.00 86.19 99 ALA A C 1
ATOM 764 O O . ALA A 1 99 ? -7.490 3.038 11.286 1.00 86.19 99 ALA A O 1
ATOM 765 N N . ASP A 1 100 ? -9.639 3.464 11.792 1.00 86.31 100 ASP A N 1
ATOM 766 C CA . ASP A 1 100 ? -10.036 2.064 11.999 1.00 86.31 100 ASP A CA 1
ATOM 767 C C . ASP A 1 100 ? -9.830 1.218 10.738 1.00 86.31 100 ASP A C 1
ATOM 769 O O . ASP A 1 100 ? -9.333 0.093 10.802 1.00 86.31 100 ASP A O 1
ATOM 773 N N . ALA A 1 101 ? -10.164 1.766 9.565 1.00 89.06 101 ALA A N 1
ATOM 774 C CA . ALA A 1 101 ? -9.973 1.067 8.298 1.00 89.06 101 ALA A CA 1
ATOM 775 C C . ALA A 1 101 ? -8.489 0.817 7.998 1.00 89.06 101 ALA A C 1
ATOM 777 O O . ALA A 1 101 ? -8.121 -0.289 7.603 1.00 89.06 101 ALA A O 1
ATOM 778 N N . ILE A 1 102 ? -7.637 1.825 8.208 1.00 88.50 102 ILE A N 1
ATOM 779 C CA . ILE A 1 102 ? -6.184 1.687 8.057 1.00 88.50 102 ILE A CA 1
ATOM 780 C C . ILE A 1 102 ? -5.658 0.661 9.064 1.00 88.50 102 ILE A C 1
ATOM 782 O O . ILE A 1 102 ? -4.839 -0.180 8.700 1.00 88.50 102 ILE A O 1
ATOM 786 N N . ALA A 1 103 ? -6.173 0.668 10.296 1.00 88.94 103 ALA A N 1
ATOM 787 C CA . ALA A 1 103 ? -5.770 -0.277 11.327 1.00 88.94 103 ALA A CA 1
ATOM 788 C C . ALA A 1 103 ? -6.010 -1.732 10.928 1.00 88.94 103 ALA A C 1
ATOM 790 O O . ALA A 1 103 ? -5.141 -2.587 11.096 1.00 88.94 103 ALA A O 1
ATOM 791 N N . LEU A 1 104 ? -7.184 -1.997 10.357 1.00 90.12 104 LEU A N 1
ATOM 792 C CA . LEU A 1 104 ? -7.542 -3.309 9.832 1.00 90.12 104 LEU A CA 1
ATOM 793 C C . LEU A 1 104 ? -6.721 -3.666 8.589 1.00 90.12 104 LEU A C 1
ATOM 795 O O . LEU A 1 104 ? -6.342 -4.825 8.430 1.00 90.12 104 LEU A O 1
ATOM 799 N N . ILE A 1 105 ? -6.400 -2.689 7.732 1.00 90.94 105 ILE A N 1
ATOM 800 C CA . ILE A 1 105 ? -5.545 -2.921 6.562 1.00 90.94 105 IL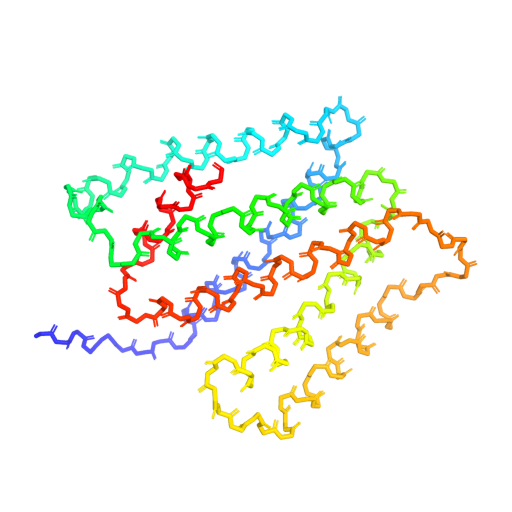E A CA 1
ATOM 801 C C . ILE A 1 105 ? -4.134 -3.327 6.950 1.00 90.94 105 ILE A C 1
ATOM 803 O O . ILE A 1 105 ? -3.608 -4.202 6.281 1.00 90.94 105 ILE A O 1
ATOM 807 N N . PHE A 1 106 ? -3.564 -2.802 8.038 1.00 89.25 106 PHE A N 1
ATOM 808 C CA . PHE A 1 106 ? -2.235 -3.202 8.532 1.00 89.25 106 PHE A CA 1
ATOM 809 C C . PHE A 1 106 ? -2.099 -4.702 8.840 1.00 89.25 106 PHE A C 1
ATOM 811 O O . PHE A 1 106 ? -0.990 -5.216 9.011 1.00 89.25 106 PHE A O 1
ATOM 818 N N . PHE A 1 107 ? -3.215 -5.430 8.906 1.00 90.56 107 PHE A N 1
ATOM 819 C CA . PHE A 1 107 ? -3.213 -6.886 8.960 1.00 90.56 107 PHE A CA 1
ATOM 820 C C . PHE A 1 107 ? -2.635 -7.532 7.684 1.00 90.56 107 PHE A C 1
ATOM 822 O O . PHE A 1 107 ? -2.159 -8.672 7.722 1.00 90.56 107 PHE A O 1
ATOM 829 N N . ASP A 1 108 ? -2.588 -6.798 6.570 1.00 91.25 108 ASP A N 1
ATOM 830 C CA . ASP A 1 108 ? -1.923 -7.185 5.328 1.00 91.25 108 ASP A CA 1
ATOM 831 C C . ASP A 1 108 ? -0.454 -7.578 5.552 1.00 91.25 108 ASP A C 1
ATOM 833 O O . ASP A 1 108 ? 0.013 -8.543 4.947 1.00 91.25 108 ASP A O 1
ATOM 837 N N . ALA A 1 109 ? 0.248 -6.912 6.476 1.00 89.81 109 ALA A N 1
ATOM 838 C CA . ALA A 1 109 ? 1.632 -7.191 6.843 1.00 89.81 109 ALA A CA 1
ATOM 839 C C . ALA A 1 109 ? 1.811 -8.593 7.449 1.00 89.81 109 ALA A C 1
ATOM 841 O O . ALA A 1 109 ? 2.849 -9.227 7.252 1.00 89.81 109 ALA A O 1
ATOM 842 N N . VAL A 1 110 ? 0.809 -9.113 8.159 1.00 90.69 110 VAL A N 1
ATOM 843 C CA . VAL A 1 110 ? 0.827 -10.497 8.661 1.00 90.69 110 VAL A CA 1
ATOM 844 C C . VAL A 1 110 ? 0.503 -11.468 7.534 1.00 90.69 110 VAL A C 1
ATOM 846 O O . VAL A 1 110 ? 1.226 -12.449 7.334 1.00 90.69 110 VAL A O 1
ATOM 849 N N . ILE A 1 111 ? -0.543 -11.168 6.760 1.00 91.50 111 ILE A N 1
ATOM 850 C CA . ILE A 1 111 ? -0.991 -11.998 5.637 1.00 91.50 111 ILE A CA 1
ATOM 851 C C . ILE A 1 111 ? 0.146 -12.178 4.623 1.00 91.50 111 ILE A C 1
ATOM 853 O O . ILE A 1 111 ? 0.458 -13.303 4.236 1.00 91.50 111 ILE A O 1
ATOM 857 N N . ILE A 1 112 ? 0.833 -11.104 4.231 1.00 90.75 112 ILE A N 1
ATOM 858 C CA . ILE A 1 112 ? 1.937 -11.165 3.267 1.00 90.75 112 ILE A CA 1
ATOM 859 C C . ILE A 1 112 ? 3.110 -11.996 3.791 1.00 90.75 112 ILE A C 1
ATOM 861 O O . ILE A 1 112 ? 3.740 -12.707 3.007 1.00 90.75 112 ILE A O 1
ATOM 865 N N . VAL A 1 113 ? 3.414 -11.946 5.091 1.00 89.94 113 VAL A N 1
ATOM 866 C CA . VAL A 1 113 ? 4.486 -12.753 5.689 1.00 89.94 113 VAL A CA 1
ATOM 867 C C . VAL A 1 113 ? 4.114 -14.233 5.689 1.00 89.94 113 VAL A C 1
ATOM 869 O O . VAL A 1 113 ? 4.933 -15.057 5.270 1.00 89.94 113 VAL A O 1
ATOM 872 N N . MET A 1 114 ? 2.874 -14.565 6.055 1.00 88.19 114 MET A N 1
ATOM 873 C CA . MET A 1 114 ? 2.344 -15.929 5.967 1.00 88.19 114 MET A CA 1
ATOM 874 C C . MET A 1 114 ? 2.372 -16.456 4.527 1.00 88.19 114 MET A C 1
ATOM 876 O O . MET A 1 114 ? 2.945 -17.517 4.265 1.00 88.19 114 MET A O 1
ATOM 880 N N . LEU A 1 115 ? 1.819 -15.699 3.573 1.00 87.88 115 LEU A N 1
ATOM 881 C CA . LEU A 1 115 ? 1.795 -16.102 2.168 1.00 87.88 115 LEU A CA 1
ATOM 882 C C . LEU A 1 115 ? 3.195 -16.160 1.561 1.00 87.88 115 LEU A C 1
ATOM 884 O O . LEU A 1 115 ? 3.448 -17.027 0.731 1.00 87.88 115 LEU A O 1
ATOM 888 N N . SER A 1 116 ? 4.113 -15.284 1.974 1.00 85.94 116 SER A N 1
ATOM 889 C CA . SER A 1 116 ? 5.500 -15.335 1.506 1.00 85.94 116 SER A CA 1
ATOM 890 C C . SER A 1 116 ? 6.154 -16.660 1.888 1.00 85.94 116 SER A C 1
ATOM 892 O O . SER A 1 116 ? 6.805 -17.265 1.043 1.00 85.94 116 SER A O 1
ATOM 894 N N . GLY A 1 117 ? 5.955 -17.144 3.119 1.00 83.44 117 GLY A N 1
ATOM 895 C CA . GLY A 1 117 ? 6.463 -18.455 3.533 1.00 83.44 117 GLY A CA 1
ATOM 896 C C . GLY A 1 117 ? 5.873 -19.607 2.711 1.00 83.44 117 GLY A C 1
ATOM 897 O O . GLY A 1 117 ? 6.600 -20.514 2.309 1.00 83.44 117 GLY A O 1
ATOM 898 N N . LEU A 1 118 ? 4.573 -19.541 2.402 1.00 83.06 118 LEU A N 1
ATOM 899 C CA . LEU A 1 118 ? 3.875 -20.578 1.640 1.00 83.06 118 LEU A CA 1
ATOM 900 C C . LEU A 1 118 ? 4.262 -20.596 0.148 1.00 83.06 118 LEU A C 1
ATOM 902 O O . LEU A 1 118 ? 4.574 -21.654 -0.395 1.00 83.06 118 LEU A O 1
ATOM 906 N N . PHE A 1 119 ? 4.259 -19.435 -0.515 1.00 81.44 119 PHE A N 1
ATOM 907 C CA . PHE A 1 119 ? 4.477 -19.322 -1.962 1.00 81.44 119 PHE A CA 1
ATOM 908 C C . PHE A 1 119 ? 5.953 -19.319 -2.360 1.00 81.44 119 PHE A C 1
ATOM 910 O O . PHE A 1 119 ? 6.296 -19.909 -3.383 1.00 81.44 119 PHE A O 1
ATOM 917 N N . LEU A 1 120 ? 6.832 -18.669 -1.587 1.00 77.56 120 LEU A N 1
ATOM 918 C CA . LEU A 1 120 ? 8.263 -18.624 -1.914 1.00 77.56 120 LEU A CA 1
ATOM 919 C C . LEU A 1 120 ? 9.012 -19.851 -1.374 1.00 77.56 120 LEU A C 1
ATOM 921 O O . LEU A 1 120 ? 10.179 -20.033 -1.706 1.00 77.56 120 LEU A O 1
ATOM 925 N N . ARG A 1 121 ? 8.357 -20.707 -0.570 1.00 74.75 121 ARG A N 1
ATOM 926 C CA . ARG A 1 121 ? 8.961 -21.881 0.095 1.00 74.75 121 ARG A CA 1
ATOM 927 C C . ARG A 1 121 ? 10.214 -21.544 0.920 1.00 74.75 121 ARG A C 1
ATOM 929 O O . ARG A 1 121 ? 11.021 -22.419 1.225 1.00 74.75 121 ARG A O 1
ATOM 936 N N . GLU A 1 122 ? 10.371 -20.282 1.309 1.00 75.50 122 GLU A N 1
ATOM 937 C CA . GLU A 1 122 ? 11.461 -19.812 2.157 1.00 75.50 122 GLU A CA 1
ATOM 938 C C . GLU A 1 122 ? 11.035 -19.834 3.625 1.00 75.50 122 GLU A C 1
ATOM 940 O O . GLU A 1 122 ? 9.918 -19.448 3.978 1.00 75.50 122 GLU A O 1
ATOM 945 N N . ARG A 1 123 ? 11.953 -20.224 4.518 1.00 76.31 123 ARG A N 1
ATOM 946 C CA . ARG A 1 123 ? 11.725 -20.081 5.959 1.00 76.31 123 ARG A CA 1
ATOM 947 C C . ARG A 1 123 ? 11.693 -18.597 6.310 1.00 76.31 123 ARG A C 1
ATOM 949 O O . ARG A 1 123 ? 12.684 -17.887 6.151 1.00 76.31 123 ARG A O 1
ATOM 956 N N . VAL A 1 124 ? 10.554 -18.131 6.809 1.00 81.62 124 VAL A N 1
ATOM 957 C CA . VAL A 1 124 ? 10.412 -16.768 7.319 1.00 81.62 124 VAL A CA 1
ATOM 958 C C . VAL A 1 124 ? 11.176 -16.666 8.647 1.00 81.62 124 VAL A C 1
ATOM 960 O O . VAL A 1 124 ? 10.805 -17.350 9.600 1.00 81.62 124 VAL A O 1
ATOM 963 N N . PRO A 1 125 ? 12.227 -15.831 8.748 1.00 86.44 125 PRO A N 1
ATOM 964 C CA . PRO A 1 125 ? 12.956 -15.659 9.997 1.00 86.44 125 PRO A CA 1
ATOM 965 C C . PRO A 1 125 ? 12.069 -14.994 11.053 1.00 86.44 125 PRO A C 1
ATOM 967 O O . PRO A 1 125 ? 11.249 -14.130 10.732 1.00 86.44 125 PRO A O 1
ATOM 970 N N . LEU A 1 126 ? 12.292 -15.342 12.323 1.00 87.88 126 LEU A N 1
ATOM 971 C CA . LEU A 1 126 ? 11.517 -14.834 13.460 1.00 87.88 126 LEU A CA 1
ATOM 972 C C . LEU A 1 126 ? 11.478 -13.296 13.516 1.00 87.88 126 LEU A C 1
ATOM 974 O O . LEU A 1 126 ? 10.459 -12.716 13.874 1.00 87.88 126 LEU A O 1
ATOM 978 N N . GLY A 1 127 ? 12.543 -12.624 13.067 1.00 88.50 127 GLY A N 1
ATOM 979 C CA . GLY A 1 127 ? 12.597 -11.161 12.999 1.00 88.50 127 GLY A CA 1
ATOM 980 C C . GLY A 1 127 ? 11.485 -10.524 12.155 1.00 88.50 127 GLY A C 1
ATOM 981 O O . GLY A 1 127 ? 11.010 -9.449 12.506 1.00 88.50 127 GLY A O 1
ATOM 982 N N . ARG A 1 128 ? 11.006 -11.186 11.087 1.00 86.44 128 ARG A N 1
ATOM 983 C CA . ARG A 1 128 ? 9.874 -10.673 10.288 1.00 86.44 128 ARG A CA 1
ATOM 984 C C . ARG A 1 128 ? 8.559 -10.751 11.062 1.00 86.44 128 ARG A C 1
ATOM 986 O O . ARG A 1 128 ? 7.780 -9.810 11.014 1.00 86.44 128 ARG A O 1
ATOM 993 N N . TRP A 1 129 ? 8.348 -11.829 11.816 1.00 88.12 129 TRP A N 1
ATOM 994 C CA . TRP A 1 129 ? 7.178 -11.978 12.684 1.00 88.12 129 TRP A CA 1
ATOM 995 C C . TRP A 1 129 ? 7.156 -10.938 13.802 1.00 88.12 129 TRP A C 1
ATOM 997 O O . TRP A 1 129 ? 6.117 -10.333 14.051 1.00 88.12 129 TRP A O 1
ATOM 1007 N N . ILE A 1 130 ? 8.312 -10.678 14.421 1.00 90.56 130 ILE A N 1
ATOM 1008 C CA . ILE A 1 130 ? 8.452 -9.635 15.445 1.00 90.56 130 ILE A CA 1
ATOM 1009 C C . ILE A 1 130 ? 8.165 -8.255 14.842 1.00 90.56 130 ILE A C 1
ATOM 1011 O O . ILE A 1 130 ? 7.412 -7.486 15.428 1.00 90.56 130 ILE A O 1
ATOM 1015 N N . ALA A 1 131 ? 8.697 -7.953 13.653 1.00 87.62 131 ALA A N 1
ATOM 1016 C CA . ALA A 1 131 ? 8.418 -6.691 12.970 1.00 87.62 131 ALA A CA 1
ATOM 1017 C C . ALA A 1 131 ? 6.918 -6.507 12.674 1.00 87.62 131 ALA A C 1
ATOM 1019 O O . ALA A 1 131 ? 6.387 -5.423 12.904 1.00 87.62 131 ALA A O 1
ATOM 1020 N N . CYS A 1 132 ? 6.218 -7.560 12.236 1.00 89.00 132 CYS A N 1
ATOM 1021 C CA . CYS A 1 132 ? 4.765 -7.524 12.052 1.00 89.00 132 CYS A CA 1
ATOM 1022 C C . CYS A 1 132 ? 4.018 -7.294 13.370 1.00 89.00 132 CYS A C 1
ATOM 1024 O O . CYS A 1 132 ? 3.109 -6.470 13.413 1.00 89.00 132 CYS A O 1
ATOM 1026 N N . ALA A 1 133 ? 4.411 -7.985 14.446 1.00 89.06 133 ALA A N 1
ATOM 1027 C CA . ALA A 1 133 ? 3.797 -7.820 15.762 1.00 89.06 133 ALA A CA 1
ATOM 1028 C C . ALA A 1 133 ? 3.990 -6.395 16.308 1.00 89.06 133 ALA A C 1
ATOM 1030 O O . ALA A 1 133 ? 3.042 -5.798 16.812 1.00 89.06 133 ALA A O 1
ATOM 1031 N N . LEU A 1 134 ? 5.188 -5.824 16.152 1.00 90.25 134 LEU A N 1
ATOM 1032 C CA . LEU A 1 134 ? 5.482 -4.440 16.535 1.00 90.25 134 LEU A CA 1
ATOM 1033 C C . LEU A 1 134 ? 4.709 -3.432 15.676 1.00 90.25 134 LEU A C 1
ATOM 1035 O O . LEU A 1 134 ? 4.169 -2.469 16.216 1.00 90.25 134 LEU A O 1
ATOM 1039 N N . GLY A 1 135 ? 4.620 -3.664 14.363 1.00 86.25 135 GLY A N 1
ATOM 1040 C CA . GLY A 1 135 ? 3.846 -2.825 13.446 1.00 86.25 135 GLY A CA 1
ATOM 1041 C C . GLY A 1 135 ? 2.362 -2.796 13.811 1.00 86.25 135 GLY A C 1
ATOM 1042 O O . GLY A 1 135 ? 1.794 -1.721 13.986 1.00 86.25 135 GLY A O 1
ATOM 1043 N N . LEU A 1 136 ? 1.759 -3.970 14.023 1.00 86.44 136 LEU A N 1
ATOM 1044 C CA . LEU A 1 136 ? 0.377 -4.080 14.496 1.00 86.44 136 LEU A CA 1
ATOM 1045 C C . LEU A 1 136 ? 0.183 -3.438 15.874 1.00 86.44 136 LEU A C 1
ATOM 1047 O O . LEU A 1 136 ? -0.798 -2.728 16.083 1.00 86.44 136 LEU A O 1
ATOM 1051 N N . GLY A 1 137 ? 1.123 -3.638 16.801 1.00 87.00 137 GLY A N 1
ATOM 1052 C CA . GLY A 1 137 ? 1.077 -3.019 18.126 1.00 87.00 137 GLY A CA 1
ATOM 1053 C C . GLY A 1 137 ? 1.076 -1.489 18.061 1.00 87.00 137 GLY A C 1
ATOM 1054 O O . GLY A 1 137 ? 0.263 -0.848 18.724 1.00 87.00 137 GLY A O 1
ATOM 1055 N N . GLY A 1 138 ? 1.930 -0.900 17.219 1.00 84.88 138 GLY A N 1
ATOM 1056 C CA . GLY A 1 138 ? 1.975 0.551 17.012 1.00 84.88 138 GLY A CA 1
ATOM 1057 C C . GLY A 1 138 ? 0.675 1.108 16.432 1.00 84.88 138 GLY A C 1
ATOM 1058 O O . GLY A 1 138 ? 0.202 2.159 16.858 1.00 84.88 138 GLY A O 1
ATOM 1059 N N . VAL A 1 139 ? 0.054 0.375 15.512 1.00 84.50 139 VAL A N 1
ATOM 1060 C CA . VAL A 1 139 ? -1.229 0.747 14.903 1.00 84.50 139 VAL A CA 1
ATOM 1061 C C . VAL A 1 139 ? -2.362 0.734 15.924 1.00 84.50 139 VAL A C 1
ATOM 1063 O O . VAL A 1 139 ? -3.119 1.698 15.995 1.00 84.50 139 VAL A O 1
ATOM 1066 N N . VAL A 1 140 ? -2.452 -0.312 16.752 1.00 82.94 140 VAL A N 1
ATOM 1067 C CA . VAL A 1 140 ? -3.447 -0.391 17.837 1.00 82.94 140 VAL A CA 1
ATOM 1068 C C . VAL A 1 140 ? -3.268 0.756 18.832 1.00 82.94 140 VAL A C 1
ATOM 1070 O O . VAL A 1 140 ? -4.258 1.321 19.292 1.00 82.94 140 VAL A O 1
ATOM 1073 N N . LEU A 1 141 ? -2.022 1.137 19.126 1.00 85.56 141 LEU A N 1
ATOM 1074 C CA . LEU A 1 141 ? -1.711 2.245 20.029 1.00 85.56 141 LEU A CA 1
ATOM 1075 C C . LEU A 1 141 ? -2.188 3.594 19.465 1.00 85.56 141 LEU A C 1
ATOM 1077 O O . LEU A 1 141 ? -2.743 4.395 20.210 1.00 85.56 141 LEU A O 1
ATOM 1081 N N . ILE A 1 142 ? -2.014 3.828 18.160 1.00 81.06 142 ILE A N 1
ATOM 1082 C CA . ILE A 1 142 ? -2.431 5.074 17.491 1.00 81.06 142 ILE A CA 1
ATOM 1083 C C . ILE A 1 142 ? -3.949 5.145 17.319 1.00 81.06 142 ILE A C 1
ATOM 1085 O O . ILE A 1 142 ? -4.550 6.192 17.542 1.00 81.06 142 ILE A O 1
ATOM 1089 N N . VAL A 1 143 ? -4.557 4.053 16.861 1.00 73.62 143 VAL A N 1
ATOM 1090 C CA . VAL A 1 143 ? -5.976 4.024 16.479 1.00 73.62 143 VAL A CA 1
ATOM 1091 C C . VAL A 1 143 ? -6.865 3.936 17.714 1.00 73.62 143 VAL A C 1
ATOM 1093 O O . VAL A 1 143 ? -7.994 4.409 17.672 1.00 73.62 143 VAL A O 1
ATOM 1096 N N . GLN A 1 144 ? -6.337 3.369 18.807 1.00 73.88 144 GLN A N 1
ATOM 1097 C CA . GLN A 1 144 ? -7.006 3.199 20.092 1.00 73.88 144 GLN A CA 1
ATOM 1098 C C . GLN A 1 144 ? -8.470 2.766 19.896 1.00 73.88 144 GLN A C 1
ATOM 1100 O O . GLN A 1 144 ? -9.386 3.518 20.237 1.00 73.88 144 GLN A O 1
ATOM 1105 N N . PRO A 1 145 ? -8.693 1.586 19.278 1.00 67.19 145 PRO A N 1
ATOM 1106 C CA . PRO A 1 145 ? -10.014 1.182 18.823 1.00 67.19 145 PRO A CA 1
ATOM 1107 C C . PRO A 1 145 ? -10.994 1.229 19.996 1.00 67.19 145 PRO A C 1
ATOM 1109 O O . PRO A 1 145 ? -10.823 0.533 20.998 1.00 67.19 145 PRO A O 1
ATOM 1112 N N . GLY A 1 146 ? -12.008 2.086 19.888 1.00 63.69 146 GLY A N 1
ATOM 1113 C CA . GLY A 1 146 ? -13.096 2.113 20.856 1.00 63.69 146 GLY A CA 1
ATOM 1114 C C . GLY A 1 146 ? -13.891 0.808 20.782 1.00 63.69 146 GLY A C 1
ATOM 1115 O O . GLY A 1 146 ? -13.967 0.183 19.726 1.00 63.69 146 GLY A O 1
ATOM 1116 N N . PHE A 1 147 ? -14.540 0.408 21.878 1.00 56.47 147 PHE A N 1
ATOM 1117 C CA . PHE A 1 147 ? -15.490 -0.718 21.911 1.00 56.47 147 PHE A CA 1
ATOM 1118 C C . PHE A 1 147 ? -16.808 -0.402 21.168 1.00 56.47 147 PHE A C 1
ATOM 1120 O O . PHE A 1 147 ? -17.895 -0.719 21.646 1.00 56.47 147 PHE A O 1
ATOM 1127 N N . GLY A 1 148 ? -16.732 0.277 20.022 1.00 60.16 148 GLY A N 1
ATOM 1128 C CA . GLY A 1 148 ? -17.873 0.491 19.143 1.00 60.16 148 GLY A CA 1
ATOM 1129 C C . GLY A 1 148 ? -18.317 -0.829 18.519 1.00 60.16 148 GLY A C 1
ATOM 1130 O O . GLY A 1 148 ? -17.495 -1.709 18.260 1.00 60.16 148 GLY A O 1
ATOM 1131 N N . GLU A 1 149 ? -19.623 -0.969 18.297 1.00 59.09 149 GLU A N 1
ATOM 1132 C CA . GLU A 1 149 ? -20.217 -2.169 17.710 1.00 59.09 149 GLU A CA 1
ATOM 1133 C C . GLU A 1 149 ? -19.481 -2.580 16.432 1.00 59.09 149 GLU A C 1
ATOM 1135 O O . GLU A 1 149 ? -19.294 -1.778 15.514 1.00 59.09 149 GLU A O 1
ATOM 1140 N N . PHE A 1 150 ? -19.046 -3.840 16.383 1.00 66.69 150 PHE A N 1
ATOM 1141 C CA . PHE A 1 150 ? -18.388 -4.421 15.222 1.00 66.69 150 PHE A CA 1
ATOM 1142 C C . PHE A 1 150 ? -19.293 -4.277 13.993 1.00 66.69 150 PHE A C 1
ATOM 1144 O O . PHE A 1 150 ? -20.307 -4.962 13.862 1.00 66.69 150 PHE A O 1
ATOM 1151 N N . GLN A 1 151 ? -18.933 -3.368 13.089 1.00 78.81 151 GLN A N 1
ATOM 1152 C CA . GLN A 1 151 ? -19.702 -3.131 11.875 1.00 78.81 151 GLN A CA 1
ATOM 1153 C C . GLN A 1 151 ? -19.322 -4.144 10.797 1.00 78.81 151 GLN A C 1
ATOM 1155 O O . GLN A 1 151 ? -18.154 -4.496 10.633 1.00 78.81 151 GLN A O 1
ATOM 1160 N N . TRP A 1 152 ? -20.297 -4.537 9.975 1.00 84.38 152 TRP A N 1
ATOM 1161 C CA . TRP A 1 152 ? -20.071 -5.399 8.809 1.00 84.38 152 TRP A CA 1
ATOM 1162 C C . TRP A 1 152 ? -18.949 -4.880 7.889 1.00 84.38 152 TRP A C 1
ATOM 1164 O O . TRP A 1 152 ? -18.189 -5.650 7.307 1.00 84.38 152 TRP A O 1
ATOM 1174 N N . SER A 1 153 ? -18.777 -3.561 7.816 1.00 85.31 153 SER A N 1
ATOM 1175 C CA . SER A 1 153 ? -17.732 -2.906 7.029 1.00 85.31 153 SER A CA 1
ATOM 1176 C C . SER A 1 153 ? -16.302 -3.179 7.501 1.00 85.31 153 SER A C 1
ATOM 1178 O O . SER A 1 153 ? -15.374 -3.054 6.703 1.00 85.31 153 SER A O 1
ATOM 1180 N N . SER A 1 154 ? -16.096 -3.615 8.745 1.00 87.19 154 SER A N 1
ATOM 1181 C CA . SER A 1 154 ? -14.783 -4.072 9.218 1.00 87.19 154 SER A CA 1
ATOM 1182 C C . SER A 1 154 ? -14.307 -5.310 8.447 1.00 87.19 154 SER A C 1
ATOM 1184 O O . SER A 1 154 ? -13.118 -5.448 8.161 1.00 87.19 154 SER A O 1
ATOM 1186 N N . LEU A 1 155 ? -15.235 -6.174 8.014 1.00 89.88 155 LEU A N 1
ATOM 1187 C CA . LEU A 1 155 ? -14.922 -7.317 7.150 1.00 89.88 155 LEU A CA 1
ATOM 1188 C C . LEU A 1 155 ? -14.463 -6.867 5.759 1.00 89.88 155 LEU A C 1
ATOM 1190 O O . LEU A 1 155 ? -13.600 -7.510 5.166 1.00 89.88 155 LEU A O 1
ATOM 1194 N N . LEU A 1 156 ? -14.991 -5.748 5.249 1.00 91.38 156 LEU A N 1
ATOM 1195 C CA . LEU A 1 156 ? -14.536 -5.169 3.982 1.00 91.38 156 LEU A CA 1
ATOM 1196 C C . LEU A 1 156 ? -13.102 -4.640 4.100 1.00 91.38 156 LEU A C 1
ATOM 1198 O O . LEU A 1 156 ? -12.304 -4.866 3.195 1.00 91.38 156 LEU A O 1
ATOM 1202 N N . ALA A 1 157 ? -12.738 -4.004 5.215 1.00 91.06 157 ALA A N 1
ATOM 1203 C CA . ALA A 1 157 ? -11.357 -3.571 5.439 1.00 91.06 157 ALA A CA 1
ATOM 1204 C C . ALA A 1 157 ? -10.388 -4.766 5.554 1.00 91.06 157 ALA A C 1
ATOM 1206 O O . ALA A 1 157 ? -9.305 -4.735 4.973 1.00 91.06 157 ALA A O 1
ATOM 1207 N N . LEU A 1 158 ? -10.799 -5.857 6.211 1.00 91.44 158 LEU A N 1
ATOM 1208 C CA . LEU A 1 158 ? -10.018 -7.102 6.258 1.00 91.44 158 LEU A CA 1
ATOM 1209 C C . LEU A 1 158 ? -9.894 -7.772 4.882 1.00 91.44 158 LEU A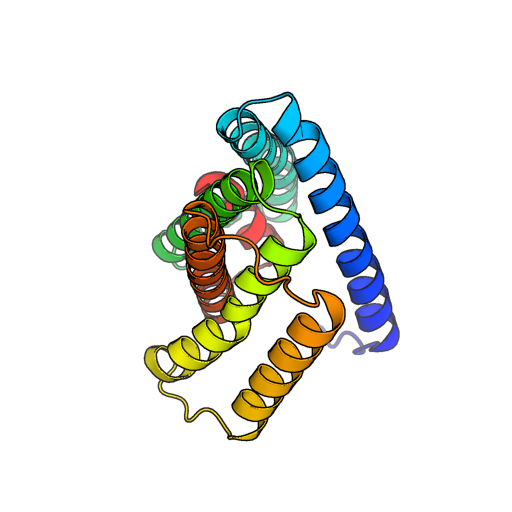 C 1
ATOM 1211 O O . LEU A 1 158 ? -8.817 -8.245 4.517 1.00 91.44 158 LEU A O 1
ATOM 1215 N N . ALA A 1 159 ? -10.967 -7.778 4.086 1.00 93.88 159 ALA A N 1
ATOM 1216 C CA . ALA A 1 159 ? -10.913 -8.246 2.704 1.00 93.88 159 ALA A CA 1
ATOM 1217 C C . ALA A 1 159 ? -9.941 -7.393 1.872 1.00 93.88 159 ALA A C 1
ATOM 1219 O O . ALA A 1 159 ? -9.144 -7.938 1.107 1.00 93.88 159 ALA A O 1
ATOM 1220 N N . ALA A 1 160 ? -9.940 -6.069 2.070 1.00 93.75 160 ALA A N 1
ATOM 1221 C CA . ALA A 1 160 ? -8.970 -5.178 1.441 1.00 93.75 160 ALA A CA 1
ATOM 1222 C C . ALA A 1 160 ? -7.531 -5.526 1.849 1.00 93.75 160 ALA A C 1
ATOM 1224 O O . ALA A 1 160 ? -6.673 -5.625 0.973 1.00 93.75 160 ALA A O 1
ATOM 1225 N N . ALA A 1 161 ? -7.278 -5.786 3.136 1.00 93.62 161 ALA A N 1
ATOM 1226 C CA . ALA A 1 161 ? -5.974 -6.218 3.647 1.00 93.62 161 ALA A CA 1
ATOM 1227 C C . ALA A 1 161 ? -5.473 -7.492 2.942 1.00 93.62 161 ALA A C 1
ATOM 1229 O O . ALA A 1 161 ? -4.323 -7.578 2.507 1.00 93.62 161 ALA A O 1
ATOM 1230 N N . PHE A 1 162 ? -6.361 -8.473 2.758 1.00 94.94 162 PHE A N 1
ATOM 1231 C CA . PHE A 1 162 ? -6.047 -9.709 2.044 1.00 94.94 162 PHE A CA 1
ATOM 1232 C C . PHE A 1 162 ? -5.691 -9.462 0.570 1.00 94.94 162 PHE A C 1
ATOM 1234 O O . PHE A 1 162 ? -4.664 -9.950 0.086 1.00 94.94 162 PHE A O 1
ATOM 1241 N N . PHE A 1 163 ? -6.492 -8.666 -0.142 1.00 94.81 163 PHE A N 1
ATOM 1242 C CA . PHE A 1 163 ? -6.211 -8.314 -1.535 1.00 94.81 163 PHE A CA 1
ATOM 1243 C C . PHE A 1 163 ? -4.925 -7.485 -1.689 1.00 94.81 163 PHE A C 1
ATOM 1245 O O . PHE A 1 163 ? -4.159 -7.724 -2.627 1.00 94.81 163 PHE A O 1
ATOM 1252 N N . PHE A 1 164 ? -4.640 -6.563 -0.763 1.00 94.19 164 PHE A N 1
ATOM 1253 C CA . PHE A 1 164 ? -3.376 -5.823 -0.728 1.00 94.19 164 PHE A CA 1
ATOM 1254 C C . PHE A 1 164 ? -2.181 -6.754 -0.520 1.00 94.19 164 PHE A C 1
ATOM 1256 O O . PHE A 1 164 ? -1.193 -6.650 -1.249 1.00 94.19 164 PHE A O 1
ATOM 1263 N N . ALA A 1 165 ? -2.280 -7.722 0.391 1.00 92.50 165 ALA A N 1
ATOM 1264 C CA . ALA A 1 165 ? -1.219 -8.700 0.602 1.00 92.50 165 ALA A CA 1
ATOM 1265 C C . ALA A 1 165 ? -0.950 -9.550 -0.654 1.00 92.50 165 ALA A C 1
ATOM 1267 O O . ALA A 1 165 ? 0.212 -9.752 -1.022 1.00 92.50 165 ALA A O 1
ATOM 1268 N N . LEU A 1 166 ? -1.997 -9.994 -1.363 1.00 92.25 166 LEU A N 1
ATOM 1269 C CA . LEU A 1 166 ? -1.863 -10.685 -2.654 1.00 92.25 166 LEU A CA 1
ATOM 1270 C C . LEU A 1 166 ? -1.228 -9.793 -3.728 1.00 92.25 166 LEU A C 1
ATOM 1272 O O . LEU A 1 166 ? -0.362 -10.246 -4.486 1.00 92.25 166 LEU A O 1
ATOM 1276 N N . TYR A 1 167 ? -1.625 -8.521 -3.782 1.00 92.12 167 TYR A N 1
ATOM 1277 C CA . TYR A 1 167 ? -1.045 -7.525 -4.678 1.00 92.12 167 TYR A CA 1
ATOM 1278 C C . TYR A 1 167 ? 0.456 -7.327 -4.413 1.00 92.12 167 TYR A C 1
ATOM 1280 O O . TYR A 1 167 ? 1.268 -7.376 -5.348 1.00 92.12 167 TYR A O 1
ATOM 1288 N N . PHE A 1 168 ? 0.852 -7.149 -3.152 1.00 90.50 168 PHE A N 1
ATOM 1289 C CA . PHE A 1 168 ? 2.251 -6.980 -2.769 1.00 90.50 168 PHE A CA 1
ATOM 1290 C C . PHE A 1 168 ? 3.074 -8.245 -3.020 1.00 90.50 168 PHE A C 1
ATOM 1292 O O . PHE A 1 168 ? 4.179 -8.151 -3.558 1.00 90.50 168 PHE A O 1
ATOM 1299 N N . LEU A 1 169 ? 2.529 -9.428 -2.724 1.00 89.88 169 LEU A N 1
ATOM 1300 C CA . LEU A 1 169 ? 3.174 -10.704 -3.035 1.00 89.88 169 LEU A CA 1
ATOM 1301 C C . LEU A 1 169 ? 3.403 -10.861 -4.543 1.00 89.88 169 LEU A C 1
ATOM 1303 O O . LEU A 1 169 ? 4.514 -11.170 -4.971 1.00 89.88 169 LEU A O 1
ATOM 1307 N N . SER A 1 170 ? 2.380 -10.587 -5.355 1.00 87.81 170 SER A N 1
ATOM 1308 C CA . SER A 1 170 ? 2.477 -10.645 -6.819 1.00 87.81 170 SER A CA 1
ATOM 1309 C C . SER A 1 170 ? 3.524 -9.664 -7.344 1.00 87.81 170 SER A C 1
ATOM 1311 O O . SER A 1 170 ? 4.336 -10.010 -8.200 1.00 87.81 170 SER A O 1
ATOM 1313 N N . THR A 1 171 ? 3.556 -8.452 -6.782 1.00 86.69 171 THR A N 1
ATOM 1314 C CA . THR A 1 171 ? 4.560 -7.432 -7.113 1.00 86.69 171 THR A CA 1
ATOM 1315 C C . THR A 1 171 ? 5.968 -7.918 -6.777 1.00 86.69 171 THR A C 1
ATOM 1317 O O . THR A 1 171 ? 6.870 -7.768 -7.596 1.00 86.69 171 THR A O 1
ATOM 1320 N N . ARG A 1 172 ? 6.160 -8.569 -5.626 1.00 84.81 172 ARG A N 1
ATOM 1321 C CA . ARG A 1 172 ? 7.451 -9.141 -5.220 1.00 84.81 172 ARG A CA 1
ATOM 1322 C C . ARG A 1 172 ? 7.906 -10.283 -6.136 1.00 84.81 172 ARG A C 1
ATOM 1324 O O . ARG A 1 172 ? 9.090 -10.378 -6.435 1.00 84.81 172 ARG A O 1
ATOM 1331 N N . LEU A 1 173 ? 6.983 -11.115 -6.621 1.00 83.31 173 LEU A N 1
ATOM 1332 C CA . LEU A 1 173 ? 7.277 -12.192 -7.580 1.00 83.31 173 LEU A CA 1
ATOM 1333 C C . LEU A 1 173 ? 7.649 -11.672 -8.982 1.00 83.31 173 LEU A C 1
ATOM 1335 O O . LEU A 1 173 ? 8.303 -12.381 -9.749 1.00 83.31 173 LEU A O 1
ATOM 1339 N N . LEU A 1 174 ? 7.207 -10.460 -9.331 1.00 81.38 174 LEU A N 1
ATOM 1340 C CA . LEU A 1 174 ? 7.496 -9.788 -10.604 1.00 81.38 174 LEU A CA 1
ATOM 1341 C C . LEU A 1 174 ? 8.705 -8.841 -10.517 1.00 81.38 174 LEU A C 1
ATOM 1343 O O . LEU A 1 174 ? 9.347 -8.574 -11.541 1.00 81.38 174 LEU A O 1
ATOM 1347 N N . SER A 1 175 ? 9.023 -8.337 -9.317 1.00 71.19 175 SER A N 1
ATOM 1348 C CA . SER A 1 175 ? 10.133 -7.412 -9.091 1.00 71.19 175 SER A CA 1
ATOM 1349 C C . SER A 1 175 ? 11.455 -8.103 -9.426 1.00 71.19 175 SER A C 1
ATOM 1351 O O . SER A 1 175 ? 11.833 -9.074 -8.777 1.00 71.19 175 SER A O 1
ATOM 1353 N N . GLY A 1 176 ? 12.126 -7.624 -10.475 1.00 67.56 176 GLY A N 1
ATOM 1354 C CA . GLY A 1 176 ? 13.374 -8.190 -11.001 1.00 67.56 176 GLY A CA 1
ATOM 1355 C C . GLY A 1 176 ? 13.328 -8.485 -12.501 1.00 67.56 176 GLY A C 1
ATOM 1356 O O . GLY A 1 176 ? 14.327 -8.288 -13.183 1.00 67.56 176 GLY A O 1
ATOM 1357 N N . ASN A 1 177 ? 12.159 -8.858 -13.037 1.00 68.25 177 ASN A N 1
ATOM 1358 C CA . ASN A 1 177 ? 12.030 -9.287 -14.439 1.00 68.25 177 ASN A CA 1
ATOM 1359 C C . ASN A 1 177 ? 11.322 -8.270 -15.344 1.00 68.25 177 ASN A C 1
ATOM 1361 O O . ASN A 1 177 ? 11.386 -8.391 -16.563 1.00 68.25 177 ASN A O 1
ATOM 1365 N N . THR A 1 178 ? 10.612 -7.293 -14.770 1.00 73.88 178 THR A N 1
ATOM 1366 C CA . THR A 1 178 ? 9.812 -6.321 -15.532 1.00 73.88 178 THR A CA 1
ATOM 1367 C C . THR A 1 178 ? 10.123 -4.890 -15.084 1.00 73.88 178 THR A C 1
ATOM 1369 O O . THR A 1 178 ? 10.159 -4.638 -13.876 1.00 73.88 178 THR A O 1
ATOM 1372 N N . PRO A 1 179 ? 10.311 -3.928 -16.009 1.00 79.94 179 PRO A N 1
ATOM 1373 C CA . PRO A 1 179 ? 10.465 -2.519 -15.658 1.00 79.94 179 PRO A CA 1
ATOM 1374 C C . PRO A 1 179 ? 9.256 -1.994 -14.860 1.00 79.94 179 PRO A C 1
ATOM 1376 O O . PRO A 1 179 ? 8.116 -2.294 -15.228 1.00 79.94 179 PRO A O 1
ATOM 1379 N N . PRO A 1 180 ? 9.453 -1.155 -13.822 1.00 80.25 180 PRO A N 1
ATOM 1380 C CA . PRO A 1 180 ? 8.356 -0.618 -13.010 1.00 80.25 180 PRO A CA 1
ATOM 1381 C C . PRO A 1 180 ? 7.276 0.105 -13.820 1.00 80.25 180 PRO A C 1
ATOM 1383 O O . PRO A 1 180 ? 6.093 -0.053 -13.543 1.00 80.25 180 PRO A O 1
ATOM 1386 N N . LEU A 1 181 ? 7.668 0.839 -14.866 1.00 82.06 181 LEU A N 1
ATOM 1387 C CA . LEU A 1 181 ? 6.734 1.554 -15.739 1.00 82.06 181 LEU A CA 1
ATOM 1388 C C . LEU A 1 181 ? 5.810 0.598 -16.513 1.00 82.06 181 LEU A C 1
ATOM 1390 O O . LEU A 1 181 ? 4.621 0.869 -16.650 1.00 82.06 181 LEU A O 1
ATOM 1394 N N . VAL A 1 182 ? 6.330 -0.551 -16.954 1.00 82.62 182 VAL A N 1
ATOM 1395 C CA . VAL A 1 182 ? 5.534 -1.596 -17.618 1.00 82.62 182 VAL A CA 1
ATOM 1396 C C . VAL A 1 182 ? 4.578 -2.246 -16.616 1.00 82.62 182 VAL A C 1
ATOM 1398 O O . VAL A 1 182 ? 3.405 -2.436 -16.923 1.00 82.62 182 VAL A O 1
ATOM 1401 N N . MET A 1 183 ? 5.033 -2.509 -15.385 1.00 83.69 183 MET A N 1
ATOM 1402 C CA . MET A 1 183 ? 4.164 -3.024 -14.317 1.00 83.69 183 MET A CA 1
ATOM 1403 C C . MET A 1 183 ? 3.029 -2.051 -13.958 1.00 83.69 183 MET A C 1
ATOM 1405 O O . MET A 1 183 ? 1.924 -2.494 -13.643 1.00 83.69 183 MET A O 1
ATOM 1409 N N . LEU A 1 184 ? 3.282 -0.740 -14.000 1.00 85.38 184 LEU A N 1
ATOM 1410 C CA . LEU A 1 184 ? 2.264 0.291 -13.777 1.00 85.38 184 LEU A CA 1
ATOM 1411 C C . LEU A 1 184 ? 1.273 0.384 -14.943 1.00 85.38 184 LEU A C 1
ATOM 1413 O O . LEU A 1 184 ? 0.085 0.578 -14.703 1.00 85.38 184 LEU A O 1
ATOM 1417 N N . ALA A 1 185 ? 1.727 0.216 -16.186 1.00 85.06 185 ALA A N 1
ATOM 1418 C CA . ALA A 1 185 ? 0.841 0.216 -17.349 1.00 85.06 185 ALA A CA 1
ATOM 1419 C C . ALA A 1 185 ? -0.129 -0.976 -17.316 1.00 85.06 185 ALA A C 1
ATOM 1421 O O . ALA A 1 185 ? -1.338 -0.799 -17.441 1.00 85.06 185 ALA A O 1
ATOM 1422 N N . TRP A 1 186 ? 0.384 -2.180 -17.046 1.00 82.94 186 TRP A N 1
ATOM 1423 C CA . TRP A 1 186 ? -0.440 -3.388 -16.919 1.00 82.94 186 TRP A CA 1
ATOM 1424 C C . TRP A 1 186 ? -1.422 -3.344 -15.754 1.00 82.94 186 TRP A C 1
ATOM 1426 O O . TRP A 1 186 ? -2.478 -3.968 -15.806 1.00 82.94 186 TRP A O 1
ATOM 1436 N N . GLN A 1 187 ? -1.102 -2.576 -14.716 1.00 83.75 187 GLN A N 1
ATOM 1437 C CA . GLN A 1 187 ? -2.016 -2.356 -13.607 1.00 83.75 187 GLN A CA 1
ATOM 1438 C C . GLN A 1 187 ? -3.292 -1.622 -14.032 1.00 83.75 187 GLN A C 1
ATOM 1440 O O . GLN A 1 187 ? -4.348 -1.935 -13.500 1.00 83.75 187 GLN A O 1
ATOM 1445 N N . GLY A 1 188 ? -3.206 -0.699 -14.995 1.00 79.75 188 GLY A N 1
ATOM 1446 C CA . GLY A 1 188 ? -4.387 -0.046 -15.565 1.00 79.75 188 GLY A CA 1
ATOM 1447 C C . GLY A 1 188 ? -5.151 -0.910 -16.573 1.00 79.75 188 GLY A C 1
ATOM 1448 O O . GLY A 1 188 ? -6.292 -0.604 -16.871 1.00 79.75 188 GLY A O 1
ATOM 1449 N N . VAL A 1 189 ? -4.536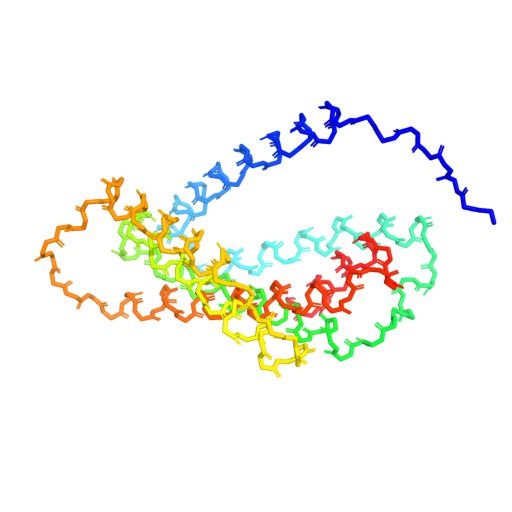 -1.971 -17.108 1.00 78.69 189 VAL A N 1
ATOM 1450 C CA . VAL A 1 189 ? -5.207 -2.927 -18.011 1.00 78.69 189 VAL A CA 1
ATOM 1451 C C . VAL A 1 189 ? -6.017 -3.956 -17.224 1.00 78.69 189 VAL A C 1
ATOM 1453 O O . VAL A 1 189 ? -7.076 -4.383 -17.668 1.00 78.69 189 VAL A O 1
ATOM 1456 N N . GLY A 1 190 ? -5.483 -4.412 -16.089 1.00 72.31 190 GLY A N 1
ATOM 1457 C CA . GLY A 1 190 ? -6.112 -5.451 -15.275 1.00 72.31 190 GLY A CA 1
ATOM 1458 C C . GLY A 1 190 ? -7.076 -4.944 -14.203 1.00 72.31 190 GLY A C 1
ATOM 1459 O O . GLY A 1 190 ? -7.701 -5.779 -13.560 1.00 72.31 190 GLY A O 1
ATOM 1460 N N . GLY A 1 191 ? -7.142 -3.637 -13.952 1.00 57.03 191 GLY A N 1
ATOM 1461 C CA . GLY A 1 191 ? -7.985 -3.024 -12.919 1.00 57.03 191 GLY A CA 1
ATOM 1462 C C . GLY A 1 191 ? -8.971 -2.016 -13.479 1.00 57.03 191 GLY A C 1
ATOM 1463 O O . GLY A 1 191 ? -8.854 -1.681 -14.677 1.00 57.03 191 GLY A O 1
#